Protein AF-A0A317HGI6-F1 (afdb_monomer)

Foldseek 3Di:
DVVVLVVCVVCQVVVVVVCPDDDDDADDPLQVVLLVVLPVLAQFFPLLSVCLVVQAGEEEQEAPDADWAWAQDPVHRYTYTPYSHSLRVQLRSQLSVCVVVCVVCLVLLLVLLVVLLVDDPPLQVQLVVVSVCQCCNDVVSVGRHVVVVSCSSNVRSVSRSSQSLALSNGDPSNVVSCVNTGDHDDPPDDRSVVVPPRD

Radius of gyration: 15.97 Å; Cα contacts (8 Å, |Δi|>4): 291; chains: 1; bounding box: 37×37×44 Å

pLDDT: mean 88.57, std 15.91, range [41.97, 98.69]

Sequence (199 aa):
MWQWIKDTWRQSRDLASKYATPPSGAATDEEQAFLEEVFATFPFAEEGKQWLQAHIHFKVQDLASANGGGYWDPSRDLVFLYTAQYEAAIHELAHAWWHPRRIGQEEAMMRATIRLSEESDPRYRRTQQLAYGYIHGIPEQNWPGMLIERNDWEMYAGLASGMMADLRLVPPYVRAFYDGLFTLLPDDAPSPAQQARHG

Nearest PDB structures (foldseek):
  2gza-assembly1_A-2  TM=1.880E-01  e=3.525E+00  Brucella suis 1330
  2z73-assembly1_A  TM=1.308E-01  e=8.209E+00  unclassified

Solvent-accessible surface area (backbone atoms only — not comparable to full-atom values): 10986 Å² total; per-residue (Å²): 114,73,69,54,60,54,49,47,60,55,42,47,66,59,41,69,68,66,54,81,69,68,89,79,78,80,59,50,74,68,46,48,49,52,52,50,47,50,54,70,62,31,45,52,20,70,62,29,50,54,49,48,70,74,62,45,45,54,46,56,74,32,77,91,42,49,87,37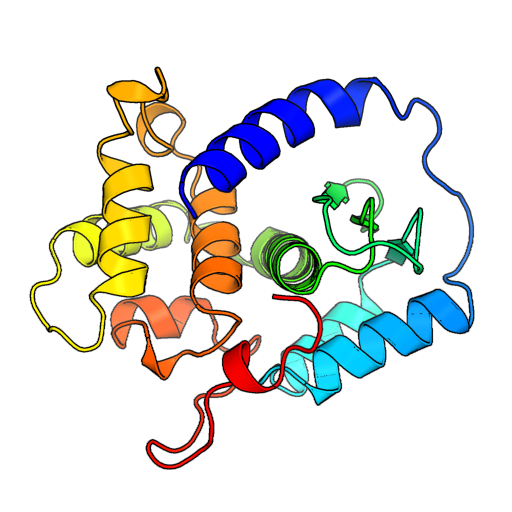,47,48,44,58,41,81,94,70,33,30,33,40,26,53,15,60,12,57,52,32,50,44,20,27,54,38,37,59,64,40,64,78,65,38,76,95,36,46,68,57,51,42,52,40,39,52,54,38,35,69,58,78,60,75,76,28,46,71,50,17,51,53,28,31,38,35,58,69,18,42,74,95,71,77,36,74,33,38,56,83,76,65,43,35,63,56,53,52,12,49,49,37,22,74,43,44,45,42,46,79,36,45,57,71,83,54,42,64,78,38,62,55,41,41,40,75,69,63,93,85,54,79,61,43,65,77,68,47,93,61,117

Secondary structure (DSSP, 8-state):
-HHHHHHHHHHHHHHTTT-SSPPPSSPPHHHHHHHHHHHHHS-B-HHHHHHHHHH-EEEEEETT--S--EEEETTTTEEEEEE--HHHHHHHHHHHHHHHH-TTTHHHHHHHHHHHHT---GGGHHHHHHHHHHHH-BGGGTB--STTTT-HHHHHHHHHHHTTT-GGGS-HHHHGGGTTTB----TTSPPHHHH-TT-

Structure (mmCIF, N/CA/C/O backbone):
data_AF-A0A317HGI6-F1
#
_entry.id   AF-A0A317HGI6-F1
#
loop_
_atom_site.group_PDB
_atom_site.id
_atom_site.type_symbol
_atom_site.label_atom_id
_atom_site.label_alt_id
_atom_site.label_comp_id
_atom_site.label_asym_id
_atom_site.label_entity_id
_atom_site.label_seq_id
_atom_site.pdbx_PDB_ins_code
_atom_site.Cartn_x
_atom_site.Cartn_y
_atom_site.Cartn_z
_atom_site.occupancy
_atom_site.B_iso_or_equiv
_atom_site.auth_seq_id
_atom_site.auth_comp_id
_atom_site.auth_asym_id
_atom_site.auth_atom_id
_atom_site.pdbx_PDB_model_num
ATOM 1 N N . MET A 1 1 ? -5.752 9.858 -10.748 1.00 44.91 1 MET A N 1
ATOM 2 C CA . MET A 1 1 ? -4.551 9.084 -10.367 1.00 44.91 1 MET A CA 1
ATOM 3 C C . MET A 1 1 ? -3.371 10.001 -10.060 1.00 44.91 1 MET A C 1
ATOM 5 O O . MET A 1 1 ? -2.991 10.089 -8.909 1.00 44.91 1 MET A O 1
ATOM 9 N N . TRP A 1 2 ? -2.841 10.760 -11.025 1.00 44.78 2 TRP A N 1
ATOM 10 C CA . TRP A 1 2 ? -1.590 11.507 -10.816 1.00 44.78 2 TRP A CA 1
ATOM 11 C C . TRP A 1 2 ? -1.663 12.740 -9.904 1.00 44.78 2 TRP A C 1
ATOM 13 O O . TRP A 1 2 ? -0.731 12.984 -9.151 1.00 44.78 2 TRP A O 1
ATOM 23 N N . GLN A 1 3 ? -2.770 13.489 -9.933 1.00 41.97 3 GLN A N 1
ATOM 24 C CA . GLN A 1 3 ? -2.957 14.669 -9.077 1.00 41.97 3 GLN A CA 1
ATOM 25 C C . GLN A 1 3 ? -2.969 14.302 -7.577 1.00 41.97 3 GLN A C 1
ATOM 27 O O . GLN A 1 3 ? -2.387 15.012 -6.766 1.00 41.97 3 GLN A O 1
ATOM 32 N N . TRP A 1 4 ? -3.542 13.140 -7.243 1.00 50.50 4 TRP A N 1
ATOM 33 C CA . TRP A 1 4 ? -3.622 12.613 -5.879 1.00 50.50 4 TRP A CA 1
ATOM 34 C C . TRP A 1 4 ? -2.241 12.279 -5.301 1.00 50.50 4 TRP A C 1
ATOM 36 O O . TRP A 1 4 ? -1.954 12.688 -4.192 1.00 50.50 4 TRP A O 1
ATOM 46 N N . ILE A 1 5 ? -1.333 11.663 -6.069 1.00 52.06 5 ILE A N 1
ATOM 47 C CA . ILE A 1 5 ? 0.033 11.329 -5.602 1.00 52.06 5 ILE A CA 1
ATOM 48 C C . ILE A 1 5 ? 0.792 12.580 -5.144 1.00 52.06 5 ILE A C 1
ATOM 50 O O . ILE A 1 5 ? 1.511 12.555 -4.148 1.00 52.06 5 ILE A O 1
ATOM 54 N N . LYS A 1 6 ? 0.611 13.697 -5.854 1.00 50.19 6 LYS A N 1
ATOM 55 C CA . LYS A 1 6 ? 1.204 14.983 -5.482 1.00 50.19 6 LYS A CA 1
ATOM 56 C C . LYS A 1 6 ? 0.519 15.610 -4.267 1.00 50.19 6 LYS A C 1
ATOM 58 O O . LYS A 1 6 ? 1.208 16.211 -3.439 1.00 50.19 6 LYS A O 1
ATOM 63 N N . ASP A 1 7 ? -0.803 15.492 -4.183 1.00 51.41 7 ASP A N 1
ATOM 64 C CA . ASP A 1 7 ? -1.582 16.019 -3.069 1.00 51.41 7 ASP A CA 1
ATOM 65 C C . ASP A 1 7 ? -1.273 15.242 -1.785 1.00 51.41 7 ASP A C 1
ATOM 67 O O . ASP A 1 7 ? -0.921 15.888 -0.808 1.00 51.41 7 ASP A O 1
ATOM 71 N N . THR A 1 8 ? -1.228 13.907 -1.811 1.00 52.34 8 THR A N 1
ATOM 72 C CA . THR A 1 8 ? -0.784 13.052 -0.699 1.00 52.34 8 THR A CA 1
ATOM 73 C C . THR A 1 8 ? 0.647 13.395 -0.285 1.00 52.34 8 THR A C 1
ATOM 75 O O . THR A 1 8 ? 0.878 13.747 0.862 1.00 52.34 8 THR A O 1
ATOM 78 N N . TRP A 1 9 ? 1.603 13.470 -1.219 1.00 51.09 9 TRP A N 1
AT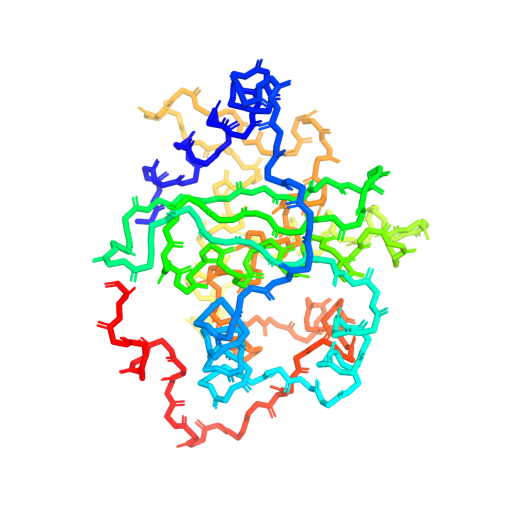OM 79 C CA . TRP A 1 9 ? 3.009 13.742 -0.883 1.00 51.09 9 TRP A CA 1
ATOM 80 C C . TRP A 1 9 ? 3.256 15.129 -0.252 1.00 51.09 9 TRP A C 1
ATOM 82 O O . TRP A 1 9 ? 4.051 15.266 0.682 1.00 51.09 9 TRP A O 1
ATOM 92 N N . ARG A 1 10 ? 2.582 16.188 -0.732 1.00 47.06 10 ARG A N 1
ATOM 93 C CA . ARG A 1 10 ? 2.669 17.528 -0.113 1.00 47.06 10 ARG A CA 1
ATOM 94 C C . ARG A 1 10 ? 1.857 17.625 1.177 1.00 47.06 10 ARG A C 1
ATOM 96 O O . ARG A 1 10 ? 2.293 18.299 2.108 1.00 47.06 10 ARG A O 1
ATOM 103 N N . GLN A 1 11 ? 0.702 16.968 1.242 1.00 49.53 11 GLN A N 1
ATOM 104 C CA . GLN A 1 11 ? -0.158 16.970 2.421 1.00 49.53 11 GLN A CA 1
ATOM 105 C C . GLN A 1 11 ? 0.480 16.203 3.580 1.00 49.53 11 GLN A C 1
ATOM 107 O O . GLN A 1 11 ? 0.508 16.747 4.676 1.00 49.53 11 GLN A O 1
ATOM 112 N N . SER A 1 12 ? 1.098 15.039 3.369 1.00 50.16 12 SER A N 1
ATOM 113 C CA . SER A 1 12 ? 1.708 14.253 4.453 1.00 50.16 12 SER A CA 1
ATOM 114 C C . SER A 1 12 ? 2.821 15.016 5.190 1.00 50.16 12 SER A C 1
ATOM 116 O O . SER A 1 12 ? 2.887 14.973 6.419 1.00 50.16 12 SER A O 1
ATOM 118 N N . ARG A 1 13 ? 3.653 15.803 4.481 1.00 46.88 13 ARG A N 1
ATOM 119 C CA . ARG A 1 13 ? 4.724 16.617 5.104 1.00 46.88 13 ARG A CA 1
ATOM 120 C C . ARG A 1 13 ? 4.218 17.880 5.808 1.00 46.88 13 ARG A C 1
ATOM 122 O O . ARG A 1 13 ? 4.676 18.166 6.912 1.00 46.88 13 ARG A O 1
ATOM 129 N N . ASP A 1 14 ? 3.289 18.626 5.209 1.00 44.47 14 ASP A N 1
ATOM 130 C CA . ASP A 1 14 ? 2.782 19.880 5.796 1.00 44.47 14 ASP A CA 1
ATOM 131 C C . ASP A 1 14 ? 1.675 19.652 6.846 1.00 44.47 14 ASP A C 1
ATOM 133 O O . ASP A 1 14 ? 1.468 20.492 7.727 1.00 44.47 14 ASP A O 1
ATOM 137 N N . LEU A 1 15 ? 0.951 18.529 6.791 1.00 49.94 15 LEU A N 1
ATOM 138 C CA . LEU A 1 15 ? -0.168 18.248 7.693 1.00 49.94 15 LEU A CA 1
ATOM 139 C C . LEU A 1 15 ? 0.247 17.510 8.966 1.00 49.94 15 LEU A C 1
ATOM 141 O O . LEU A 1 15 ? -0.309 17.830 10.016 1.00 49.94 15 LEU A O 1
ATOM 145 N N . ALA A 1 16 ? 1.277 16.657 8.943 1.00 50.41 16 ALA A N 1
ATOM 146 C CA . ALA A 1 16 ? 1.883 16.131 10.176 1.00 50.41 16 ALA A CA 1
ATOM 147 C C . ALA A 1 16 ? 2.323 17.267 11.129 1.00 50.41 16 ALA A C 1
ATOM 149 O O . ALA A 1 16 ? 2.291 17.126 12.348 1.00 50.41 16 ALA A O 1
ATOM 150 N N . SER A 1 17 ? 2.652 18.439 10.570 1.00 45.50 17 SER A N 1
ATOM 151 C CA . SER A 1 17 ? 2.933 19.675 11.308 1.00 45.50 17 SER A CA 1
ATOM 152 C C . SER A 1 17 ? 1.684 20.436 11.790 1.00 45.50 17 SER A C 1
ATOM 154 O O . SER A 1 17 ? 1.790 21.182 12.765 1.00 45.50 17 SER A O 1
ATOM 156 N N . LYS A 1 18 ? 0.530 20.328 11.115 1.00 43.31 18 LYS A N 1
ATOM 157 C CA . LYS A 1 18 ? -0.691 21.106 11.425 1.00 43.31 18 LYS A CA 1
ATOM 158 C C . LYS A 1 18 ? -1.611 20.432 12.435 1.00 43.31 18 LYS A C 1
ATOM 160 O O . LYS A 1 18 ? -2.279 21.135 13.193 1.00 43.31 18 LYS A O 1
ATOM 165 N N . TYR A 1 19 ? -1.634 19.105 12.494 1.00 52.31 19 TYR A N 1
ATOM 166 C CA . TYR A 1 19 ? -2.382 18.369 13.514 1.00 52.31 19 TYR A CA 1
ATOM 167 C C . TYR A 1 19 ? -1.548 18.273 14.797 1.00 52.31 19 TYR A C 1
ATOM 169 O O . TYR A 1 19 ? -1.085 17.213 15.203 1.00 52.31 19 TYR A O 1
ATOM 177 N N . ALA A 1 20 ? -1.356 19.429 15.444 1.00 45.56 20 ALA A N 1
ATOM 178 C CA . ALA A 1 20 ? -0.559 19.603 16.662 1.00 45.56 20 ALA A CA 1
ATOM 179 C C . ALA A 1 20 ? -1.090 18.810 17.875 1.00 45.56 20 ALA A C 1
ATOM 181 O O . ALA A 1 20 ? -0.445 18.745 18.921 1.00 45.56 20 ALA A O 1
ATOM 182 N N . THR A 1 21 ? -2.270 18.199 17.760 1.00 51.28 21 THR A N 1
ATOM 183 C CA . THR A 1 21 ? -2.789 17.246 18.739 1.00 51.28 21 THR A CA 1
ATOM 184 C C . THR A 1 21 ? -3.563 16.162 17.991 1.00 51.28 21 THR A C 1
ATOM 186 O O . THR A 1 21 ? -4.714 16.390 17.621 1.00 51.28 21 THR A O 1
ATOM 189 N N . PRO A 1 22 ? -2.943 15.008 17.698 1.00 54.66 22 PRO A N 1
ATOM 190 C CA . PRO A 1 22 ? -3.670 13.892 17.113 1.00 54.66 22 PRO A CA 1
ATOM 191 C C . PRO A 1 22 ? -4.732 13.384 18.100 1.00 54.66 22 PRO A C 1
ATOM 193 O O . PRO A 1 22 ? -4.572 13.568 19.315 1.00 54.66 22 PRO A O 1
ATOM 196 N N . PRO A 1 23 ? -5.810 12.752 17.606 1.00 63.09 23 PRO A N 1
ATOM 197 C CA . PRO A 1 23 ? -6.820 12.178 18.479 1.00 63.09 23 PRO A CA 1
ATOM 198 C C . PRO A 1 23 ? -6.173 11.158 19.416 1.00 63.09 23 PRO A C 1
ATOM 200 O O . PRO A 1 23 ? -5.466 10.252 18.979 1.00 63.09 23 PRO A O 1
ATOM 203 N N . SER A 1 24 ? -6.400 11.326 20.715 1.00 61.28 24 SER A N 1
ATOM 204 C CA . SER A 1 24 ? -6.031 10.348 21.731 1.00 61.28 24 SER A CA 1
ATOM 205 C C . SER A 1 24 ? -7.196 9.386 21.982 1.00 61.28 24 SER A C 1
ATOM 207 O O . SER A 1 24 ? -8.362 9.760 21.859 1.00 61.28 24 SER A O 1
ATOM 209 N N . GLY A 1 25 ? -6.879 8.143 22.356 1.00 71.94 25 GLY A N 1
ATOM 210 C CA . GLY A 1 25 ? -7.863 7.134 22.764 1.00 71.94 25 GLY A CA 1
ATOM 211 C C . GLY A 1 25 ? -8.056 5.989 21.767 1.00 71.94 25 GLY A C 1
ATOM 212 O O . GLY A 1 25 ? -7.604 6.050 20.626 1.00 71.94 25 GLY A O 1
ATOM 213 N N . ALA A 1 26 ? -8.724 4.930 22.230 1.00 82.25 26 ALA A N 1
ATOM 214 C CA . ALA A 1 26 ? -9.068 3.762 21.418 1.00 82.25 26 ALA A CA 1
ATOM 215 C C . ALA A 1 26 ? -9.978 4.143 20.238 1.00 82.25 26 ALA A C 1
ATOM 217 O O . ALA A 1 26 ? -10.683 5.154 20.311 1.00 82.25 26 ALA A O 1
ATOM 218 N N . ALA A 1 27 ? -9.952 3.351 19.161 1.00 87.00 27 ALA A N 1
ATOM 219 C CA . ALA A 1 27 ? -10.880 3.488 18.037 1.00 87.00 27 ALA A CA 1
ATOM 220 C C . ALA A 1 27 ? -12.340 3.468 18.530 1.00 87.00 27 ALA A C 1
ATOM 222 O O . ALA A 1 27 ? -12.662 2.757 19.484 1.00 87.00 27 ALA A O 1
ATOM 223 N N . THR A 1 28 ? -13.209 4.268 17.916 1.00 93.75 28 THR A N 1
ATOM 224 C CA . THR A 1 28 ? -14.659 4.148 18.111 1.00 93.75 28 THR A CA 1
ATOM 225 C C . THR A 1 28 ? -15.178 2.896 17.402 1.00 93.75 28 THR A C 1
ATOM 227 O O . THR A 1 28 ? -14.522 2.367 16.504 1.00 93.75 28 THR A O 1
ATOM 230 N N . ASP A 1 29 ? -16.383 2.447 17.758 1.00 96.12 29 ASP A N 1
ATOM 231 C CA . ASP A 1 29 ? -17.029 1.314 17.081 1.00 96.12 29 ASP A CA 1
ATOM 232 C C . ASP A 1 29 ? -17.199 1.566 15.570 1.00 96.12 29 ASP A C 1
ATOM 234 O O . ASP A 1 29 ? -17.071 0.646 14.768 1.00 96.12 29 ASP A O 1
ATOM 238 N N . GLU A 1 30 ? -17.436 2.818 15.164 1.00 95.69 30 GLU A N 1
ATOM 239 C CA . GLU A 1 30 ? -17.582 3.200 13.754 1.00 95.69 30 GLU A CA 1
ATOM 240 C C . GLU A 1 30 ? -16.237 3.186 13.005 1.00 95.69 30 GLU A C 1
ATOM 242 O O . GLU A 1 30 ? -16.163 2.707 11.873 1.00 95.69 30 GLU A O 1
ATOM 247 N N . GLU A 1 31 ? -15.156 3.659 13.638 1.00 95.81 31 GLU A N 1
ATOM 248 C CA . GLU A 1 31 ? -13.796 3.582 13.082 1.00 95.81 31 GLU A CA 1
ATOM 249 C C . GLU A 1 31 ? -13.351 2.122 12.917 1.00 95.81 31 GLU A C 1
ATOM 251 O O . GLU A 1 31 ? -12.770 1.754 11.894 1.00 95.81 31 GLU A O 1
ATOM 256 N N . GLN A 1 32 ? -13.663 1.283 13.908 1.00 96.44 32 GLN A N 1
ATOM 257 C CA . GLN A 1 32 ? -13.383 -0.148 13.875 1.00 96.44 32 GLN A CA 1
ATOM 258 C C . GLN A 1 32 ? -14.196 -0.855 12.782 1.00 96.44 32 GLN A C 1
ATOM 260 O O . GLN A 1 32 ? -13.635 -1.644 12.022 1.00 96.44 32 GLN A O 1
ATOM 265 N N . ALA A 1 33 ? -15.486 -0.534 12.648 1.00 96.81 33 ALA A N 1
ATOM 266 C CA . ALA A 1 33 ? -16.335 -1.082 11.594 1.00 96.81 33 ALA A CA 1
ATOM 267 C C . ALA A 1 33 ? -15.812 -0.729 10.193 1.00 96.81 33 ALA A C 1
ATOM 269 O O . ALA A 1 33 ? -15.811 -1.584 9.308 1.00 96.81 33 ALA A O 1
ATOM 270 N N . PHE A 1 34 ? -15.306 0.493 9.993 1.00 96.88 34 PHE A N 1
ATOM 271 C CA . PHE A 1 34 ? -14.684 0.877 8.725 1.00 96.88 34 PHE A CA 1
ATOM 272 C C . PHE A 1 34 ? -13.400 0.082 8.436 1.00 96.88 34 PHE A C 1
ATOM 274 O O . PHE A 1 34 ? -13.197 -0.376 7.311 1.00 96.88 34 PHE A O 1
ATOM 281 N N . LEU A 1 35 ? -12.540 -0.141 9.436 1.00 97.56 35 LEU A N 1
ATOM 282 C CA . LEU A 1 35 ? -11.347 -0.978 9.265 1.00 97.56 35 LEU A CA 1
ATOM 283 C C . LEU A 1 35 ? -11.714 -2.430 8.906 1.00 97.56 35 LEU A C 1
ATOM 285 O O . LEU A 1 35 ? -11.109 -3.033 8.017 1.00 97.56 35 LEU A O 1
ATOM 289 N N . GLU A 1 36 ? -12.727 -2.990 9.562 1.00 97.81 36 GLU A N 1
ATOM 290 C CA . GLU A 1 36 ? -13.244 -4.327 9.255 1.00 97.81 36 GLU A CA 1
ATOM 291 C C . GLU A 1 36 ? -13.832 -4.404 7.845 1.00 97.81 36 GLU A C 1
ATOM 293 O O . GLU A 1 36 ? -13.596 -5.379 7.129 1.00 97.81 36 GLU A O 1
ATOM 298 N N . GLU A 1 37 ? -14.529 -3.359 7.403 1.00 96.62 37 GLU A N 1
ATOM 299 C CA . GLU A 1 37 ? -15.019 -3.238 6.034 1.00 96.62 37 GLU A CA 1
ATOM 300 C C . GLU A 1 37 ? -13.868 -3.221 5.016 1.00 96.62 37 GLU A C 1
ATOM 302 O O . GLU A 1 37 ? -13.942 -3.927 4.004 1.00 96.62 37 GLU A O 1
ATOM 307 N N . VAL A 1 38 ? -12.776 -2.493 5.285 1.00 97.31 38 VAL A N 1
ATOM 308 C CA . VAL A 1 38 ? -11.557 -2.517 4.454 1.00 97.31 38 VAL A CA 1
ATOM 309 C C . VAL A 1 38 ? -11.006 -3.944 4.359 1.00 97.31 38 VAL A C 1
ATOM 311 O O . VAL A 1 38 ? -10.744 -4.438 3.261 1.00 97.31 38 VAL A O 1
ATOM 314 N N . PHE A 1 39 ? -10.886 -4.653 5.482 1.00 98.00 39 PHE A N 1
ATOM 315 C CA . PHE A 1 39 ? -10.397 -6.036 5.510 1.00 98.00 39 PHE A CA 1
ATOM 316 C C . PHE A 1 39 ? -11.336 -7.055 4.860 1.00 98.00 39 PHE A C 1
ATOM 318 O O . PHE A 1 39 ? -10.873 -8.114 4.422 1.00 98.00 39 PHE A O 1
ATOM 325 N N . ALA A 1 40 ? -12.637 -6.778 4.823 1.00 95.94 40 ALA A N 1
ATOM 326 C CA . ALA A 1 40 ? -13.625 -7.618 4.157 1.00 95.94 40 ALA A CA 1
ATOM 327 C C . ALA A 1 40 ? -13.673 -7.368 2.642 1.00 95.94 40 ALA A C 1
ATOM 329 O O . ALA A 1 40 ? -13.898 -8.301 1.874 1.00 95.94 40 ALA A O 1
ATOM 330 N N . THR A 1 41 ? -13.453 -6.123 2.216 1.00 96.19 41 THR A N 1
ATOM 331 C CA . THR A 1 41 ? -13.564 -5.698 0.812 1.00 96.19 41 THR A CA 1
ATOM 332 C C . THR A 1 41 ? -12.300 -6.003 0.013 1.00 96.19 41 THR A C 1
ATOM 334 O O . THR A 1 41 ? -12.370 -6.397 -1.152 1.00 96.19 41 THR A O 1
ATOM 337 N N . PHE A 1 42 ? -11.128 -5.828 0.624 1.00 97.81 42 PHE A N 1
ATOM 338 C CA . PHE A 1 42 ? -9.838 -5.993 -0.042 1.00 97.81 42 PHE A CA 1
ATOM 339 C C . PHE A 1 42 ? -9.153 -7.291 0.392 1.00 97.81 42 PHE A C 1
ATOM 341 O O . PHE A 1 42 ? -9.359 -7.752 1.517 1.00 97.81 42 PHE A O 1
ATOM 348 N N . PRO A 1 43 ? -8.315 -7.899 -0.470 1.00 97.69 43 PRO A N 1
ATOM 349 C CA . PRO A 1 43 ? -7.728 -9.213 -0.224 1.00 97.69 43 PRO A CA 1
ATOM 350 C C . PRO A 1 43 ? -6.566 -9.162 0.780 1.00 97.69 43 PRO A C 1
ATOM 352 O O . PRO A 1 43 ? -5.480 -9.659 0.502 1.00 97.69 43 PRO A O 1
ATOM 355 N N . PHE A 1 44 ? -6.768 -8.578 1.960 1.00 98.56 44 PHE A N 1
ATOM 356 C CA . PHE A 1 44 ? -5.821 -8.701 3.064 1.00 98.56 44 PHE A CA 1
ATOM 357 C C . PHE A 1 44 ? -5.707 -10.169 3.481 1.00 98.56 44 PHE A C 1
ATOM 359 O O . PHE A 1 44 ? -6.712 -10.861 3.662 1.00 98.56 44 PHE A O 1
ATOM 366 N N . ALA A 1 45 ? -4.476 -10.648 3.617 1.00 98.62 45 ALA A N 1
ATOM 367 C CA . ALA A 1 45 ? -4.201 -11.954 4.191 1.00 98.62 45 ALA A CA 1
ATOM 368 C C . ALA A 1 45 ? -4.489 -11.940 5.697 1.00 98.62 45 ALA A C 1
ATOM 370 O O . ALA A 1 45 ? -4.377 -10.910 6.361 1.00 98.62 45 ALA A O 1
ATOM 371 N N . GLU A 1 46 ? -4.869 -13.099 6.231 1.00 98.44 46 GLU A N 1
ATOM 372 C CA . GLU A 1 46 ? -5.253 -13.239 7.638 1.00 98.44 46 GLU A CA 1
ATOM 373 C C . GLU A 1 46 ? -4.117 -12.840 8.594 1.00 98.44 46 GLU A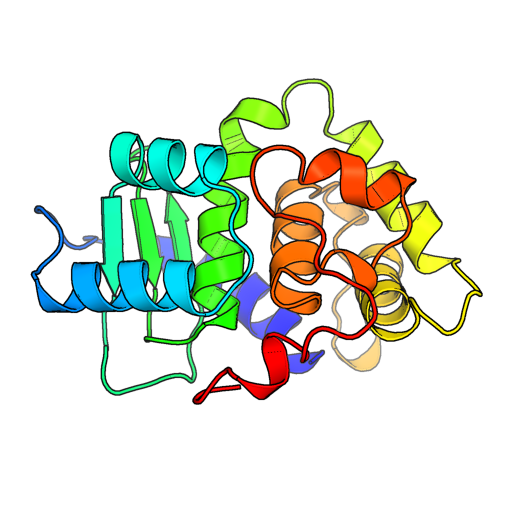 C 1
ATOM 375 O O . GLU A 1 46 ? -4.356 -12.151 9.581 1.00 98.44 46 GLU A O 1
ATOM 380 N N . GLU A 1 47 ? -2.871 -13.183 8.254 1.00 98.44 47 GLU A N 1
ATOM 381 C CA . GLU A 1 47 ? -1.681 -12.748 8.998 1.00 98.44 47 GLU A CA 1
ATOM 382 C C . GLU A 1 47 ? -1.585 -11.216 9.072 1.00 98.44 47 GLU A C 1
ATOM 384 O O . GLU A 1 47 ? -1.411 -10.651 10.154 1.00 98.44 47 GLU A O 1
ATOM 389 N N . GLY A 1 48 ? -1.746 -10.538 7.933 1.00 98.56 48 GLY A N 1
ATOM 390 C CA . GLY A 1 48 ? -1.749 -9.084 7.833 1.00 98.56 48 GLY A CA 1
ATOM 391 C C . GLY A 1 48 ? -2.832 -8.444 8.693 1.00 98.56 48 GLY A C 1
ATOM 392 O O . GLY A 1 48 ? -2.538 -7.521 9.451 1.00 98.56 48 GLY A O 1
ATOM 393 N N . LYS A 1 49 ? -4.064 -8.968 8.634 1.00 98.56 49 LYS A N 1
ATOM 394 C CA . LYS A 1 49 ? -5.194 -8.490 9.451 1.00 98.56 49 LYS A CA 1
ATOM 395 C C . LYS A 1 49 ? -4.879 -8.584 10.938 1.00 98.56 49 LYS A C 1
ATOM 397 O O . LYS A 1 49 ? -4.950 -7.579 11.641 1.00 98.56 49 LYS A O 1
ATOM 402 N N . GLN A 1 50 ? -4.472 -9.768 11.393 1.00 98.50 50 GLN A N 1
ATOM 403 C CA . GLN A 1 50 ? -4.172 -10.027 12.800 1.00 98.50 50 GLN A CA 1
ATOM 404 C C . GLN A 1 50 ? -3.032 -9.147 13.305 1.00 98.50 50 GLN A C 1
ATOM 406 O O . GLN A 1 50 ? -3.121 -8.573 14.390 1.00 98.50 50 GLN A O 1
ATOM 411 N N . TRP A 1 51 ? -1.966 -9.008 12.513 1.00 98.50 51 TRP A N 1
ATOM 412 C CA . TRP A 1 51 ? -0.846 -8.158 12.886 1.00 98.50 51 TRP A CA 1
ATOM 413 C C . TRP A 1 51 ? -1.271 -6.694 12.983 1.00 98.50 51 TRP A C 1
ATOM 415 O O . TRP A 1 51 ? -0.998 -6.068 14.003 1.00 98.50 51 TRP A O 1
ATOM 425 N N . LEU A 1 52 ? -1.971 -6.162 11.974 1.00 98.44 52 LEU A N 1
ATOM 426 C CA . LEU A 1 52 ? -2.420 -4.768 11.962 1.00 98.44 52 LEU A CA 1
ATOM 427 C C . LEU A 1 52 ? -3.336 -4.485 13.157 1.00 98.44 52 LEU A C 1
ATOM 429 O O . LEU A 1 52 ? -3.060 -3.566 13.916 1.00 98.44 52 LEU A O 1
ATOM 433 N N . GLN A 1 53 ? -4.343 -5.325 13.403 1.00 97.06 53 GLN A N 1
ATOM 434 C CA . GLN A 1 53 ? -5.252 -5.175 14.548 1.00 97.06 53 GLN A CA 1
ATOM 435 C C . GLN A 1 53 ? -4.536 -5.219 15.904 1.00 97.06 53 GLN A C 1
ATOM 437 O O . GLN A 1 53 ? -4.973 -4.568 16.849 1.00 97.06 53 GLN A O 1
ATOM 442 N N . ALA A 1 54 ? 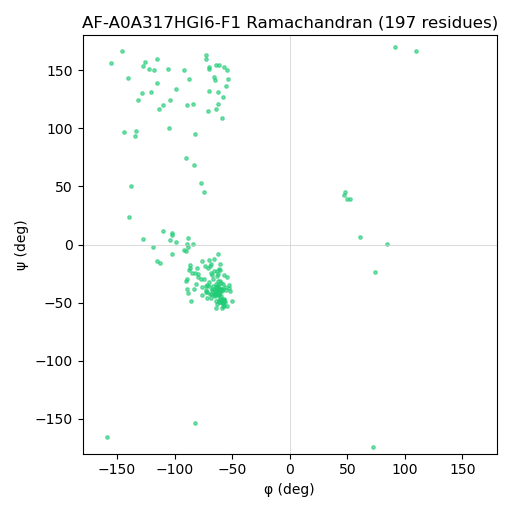-3.453 -5.991 16.016 1.00 96.81 54 ALA A N 1
ATOM 443 C CA . ALA A 1 54 ? -2.706 -6.128 17.261 1.00 96.81 54 ALA A CA 1
ATOM 444 C C . ALA A 1 54 ? -1.662 -5.023 17.489 1.00 96.81 54 ALA A C 1
ATOM 446 O O . ALA A 1 54 ? -1.282 -4.795 18.636 1.00 96.81 54 ALA A O 1
ATOM 447 N N . HIS A 1 55 ? -1.170 -4.377 16.427 1.00 96.12 55 HIS A N 1
ATOM 448 C CA . HIS A 1 55 ? -0.003 -3.491 16.508 1.00 96.12 55 HIS A CA 1
ATOM 449 C C . HIS A 1 55 ? -0.300 -2.031 16.203 1.00 96.12 55 HIS A C 1
ATOM 451 O O . HIS A 1 55 ? 0.561 -1.215 16.497 1.00 96.12 55 HIS A O 1
ATOM 457 N N . ILE A 1 56 ? -1.458 -1.686 15.631 1.00 96.25 56 ILE A N 1
ATOM 458 C CA . ILE A 1 56 ? -1.761 -0.296 15.275 1.00 96.25 56 ILE A CA 1
ATOM 459 C C . ILE A 1 56 ? -2.971 0.243 16.035 1.00 96.25 56 ILE A C 1
ATOM 461 O O . ILE A 1 56 ? -3.940 -0.457 16.325 1.00 96.25 56 ILE A O 1
ATOM 465 N N . HIS A 1 57 ? -2.952 1.546 16.264 1.00 95.81 57 HIS A N 1
ATOM 466 C CA . HIS A 1 57 ? -4.135 2.359 16.466 1.00 95.81 57 HIS A CA 1
ATOM 467 C C . HIS A 1 57 ? -4.652 2.846 15.112 1.00 95.81 57 HIS A C 1
ATOM 469 O O . HIS A 1 57 ? -3.872 3.185 14.224 1.00 95.81 57 HIS A O 1
ATOM 475 N N . PHE A 1 58 ? -5.972 2.902 14.961 1.00 96.19 58 PHE A N 1
ATOM 476 C CA . PHE A 1 58 ? -6.620 3.324 13.725 1.00 96.19 58 PHE A CA 1
ATOM 477 C C . PHE A 1 58 ? -7.649 4.412 14.021 1.00 96.19 58 PHE A C 1
ATOM 479 O O . PHE A 1 58 ? -8.449 4.274 14.950 1.00 96.19 58 PHE A O 1
ATOM 486 N N . LYS A 1 59 ? -7.597 5.509 13.263 1.00 96.88 59 LYS A N 1
ATOM 487 C CA . LYS A 1 59 ? -8.449 6.687 13.450 1.00 96.88 59 LYS A CA 1
ATOM 488 C C . LYS A 1 59 ? -8.903 7.273 12.124 1.00 96.88 59 LYS A C 1
ATOM 490 O O . LYS A 1 59 ? -8.119 7.335 11.178 1.00 96.88 59 LYS A O 1
ATOM 495 N N . VAL A 1 60 ? -10.140 7.763 12.083 1.00 94.69 60 VAL A N 1
ATOM 496 C CA . VAL A 1 60 ? -10.708 8.446 10.912 1.00 94.69 60 VAL A CA 1
ATOM 497 C C . VAL A 1 60 ? -11.375 9.742 11.356 1.00 94.69 60 VAL A C 1
ATOM 499 O O . VAL A 1 60 ? -12.250 9.736 12.214 1.00 94.69 60 VAL A O 1
ATOM 502 N N . GLN A 1 61 ? -10.971 10.869 10.771 1.00 92.50 61 GLN A N 1
ATOM 503 C CA . GLN A 1 61 ? -11.507 12.177 11.151 1.00 92.50 61 GLN A CA 1
ATOM 504 C C . GLN A 1 61 ? -12.956 12.379 10.690 1.00 92.50 61 GLN A C 1
ATOM 506 O O . GLN A 1 61 ? -13.774 12.884 11.456 1.00 92.50 61 GLN A O 1
ATOM 511 N N . ASP A 1 62 ? -13.256 12.038 9.436 1.00 92.62 62 ASP A N 1
ATOM 512 C CA . ASP A 1 62 ? -14.579 12.206 8.834 1.00 92.62 62 ASP A CA 1
ATOM 513 C C . ASP A 1 62 ? -15.008 10.934 8.091 1.00 92.62 62 ASP A C 1
ATOM 515 O O . ASP A 1 62 ? -14.641 10.700 6.938 1.00 92.62 62 ASP A O 1
ATOM 519 N N . LEU A 1 63 ? -15.816 10.112 8.761 1.00 94.25 63 LEU A N 1
ATOM 520 C CA . LEU A 1 63 ? -16.363 8.875 8.201 1.00 94.25 63 LEU A CA 1
ATOM 521 C C . LEU A 1 63 ? -17.419 9.107 7.105 1.00 94.25 63 LEU A C 1
ATOM 523 O O . LEU A 1 63 ? -17.762 8.172 6.387 1.00 94.25 63 LEU A O 1
ATOM 527 N N . ALA A 1 64 ? -17.944 10.327 6.953 1.00 92.44 64 ALA A N 1
ATOM 528 C CA . ALA A 1 64 ? -18.971 10.643 5.957 1.00 92.44 64 ALA A CA 1
ATOM 529 C C . ALA A 1 64 ? -18.390 11.104 4.607 1.00 92.44 64 ALA A C 1
ATOM 531 O O . ALA A 1 64 ? -19.136 11.306 3.645 1.00 92.44 64 ALA A O 1
ATOM 532 N N . SER A 1 65 ? -17.071 11.279 4.524 1.00 90.19 65 SER A N 1
ATOM 533 C CA . SER A 1 65 ? -16.350 11.703 3.324 1.00 90.19 65 SER A CA 1
ATOM 534 C C . SER A 1 65 ? -15.413 10.600 2.829 1.00 90.19 65 SER A C 1
ATOM 536 O O . SER A 1 65 ? -15.028 9.716 3.587 1.00 90.19 65 SER A O 1
ATOM 538 N N . ALA A 1 66 ? -15.013 10.670 1.557 1.00 88.12 66 ALA A N 1
ATOM 539 C CA . ALA A 1 66 ? -14.076 9.727 0.935 1.00 88.12 66 ALA A CA 1
ATOM 540 C C . ALA A 1 66 ? -13.059 10.409 -0.004 1.00 88.12 66 ALA A C 1
ATOM 542 O O . ALA A 1 66 ? -12.546 9.790 -0.931 1.00 88.12 66 ALA A O 1
ATOM 543 N N . ASN A 1 67 ? -12.788 11.702 0.201 1.00 81.38 67 ASN A N 1
ATOM 544 C CA . ASN A 1 67 ? -11.971 12.520 -0.710 1.00 81.38 67 ASN A CA 1
ATOM 545 C C . ASN A 1 67 ? -10.598 12.926 -0.138 1.00 81.38 67 ASN A C 1
ATOM 547 O O . ASN A 1 67 ? -9.960 13.829 -0.681 1.00 81.38 67 ASN A O 1
ATOM 551 N N . GLY A 1 68 ? -10.163 12.345 0.979 1.00 82.06 68 GLY A N 1
ATOM 552 C CA . GLY A 1 68 ? -8.950 12.750 1.695 1.00 82.06 68 GLY A CA 1
ATOM 553 C C . GLY A 1 68 ? -7.971 11.606 1.942 1.00 82.06 68 GLY A C 1
ATOM 554 O O . GLY A 1 68 ? -8.364 10.448 1.998 1.00 82.06 68 GLY A O 1
ATOM 555 N N . GLY A 1 69 ? -6.698 11.958 2.134 1.00 87.81 69 GLY A N 1
ATOM 556 C CA . GLY A 1 69 ? -5.619 11.016 2.442 1.00 87.81 69 GLY A CA 1
ATOM 557 C C . GLY A 1 69 ? -5.524 10.630 3.921 1.00 87.81 69 GLY A C 1
ATOM 558 O O . GLY A 1 69 ? -6.497 10.703 4.677 1.00 87.81 69 GLY A O 1
ATOM 559 N N . GLY A 1 70 ? -4.319 10.265 4.342 1.00 91.62 70 GLY A N 1
ATOM 560 C CA . GLY A 1 70 ? -4.000 9.924 5.718 1.00 91.62 70 GLY A CA 1
ATOM 561 C C . GLY A 1 70 ? -2.509 10.049 5.997 1.00 91.62 70 GLY A C 1
ATOM 562 O O . GLY A 1 70 ? -1.780 10.697 5.245 1.00 91.62 70 GLY A O 1
ATOM 563 N N . TYR A 1 71 ? -2.091 9.479 7.119 1.00 92.75 71 TYR A N 1
ATOM 564 C CA . TYR A 1 71 ? -0.693 9.247 7.441 1.00 92.75 71 TYR A CA 1
ATOM 565 C C . TYR A 1 71 ? -0.548 8.080 8.425 1.00 92.75 71 TYR A C 1
ATOM 567 O O . TYR A 1 71 ? -1.437 7.797 9.236 1.00 92.75 71 TYR A O 1
ATOM 575 N N . TRP A 1 72 ? 0.628 7.466 8.411 1.00 94.31 72 TRP A N 1
ATOM 576 C CA . TRP A 1 72 ? 1.114 6.561 9.442 1.00 94.31 72 TRP A CA 1
ATOM 577 C C . TRP A 1 72 ? 2.166 7.256 10.327 1.00 94.31 72 TRP A C 1
ATOM 579 O O . TRP A 1 72 ? 3.178 7.760 9.837 1.00 94.31 72 TRP A O 1
ATOM 589 N N . ASP A 1 73 ? 1.936 7.283 11.644 1.00 92.88 73 ASP A N 1
ATOM 590 C CA . ASP A 1 73 ? 2.873 7.780 12.661 1.00 92.88 73 ASP A CA 1
ATOM 591 C C . ASP A 1 73 ? 3.509 6.596 13.418 1.00 92.88 73 ASP A C 1
ATOM 593 O O . ASP A 1 73 ? 2.900 6.069 14.357 1.00 92.88 73 ASP A O 1
ATOM 597 N N . PRO A 1 74 ? 4.749 6.196 13.071 1.00 91.69 74 PRO A N 1
ATOM 598 C CA . PRO A 1 74 ? 5.419 5.062 13.704 1.00 91.69 74 PRO A CA 1
ATOM 599 C C . PRO A 1 74 ? 5.794 5.308 15.167 1.00 91.69 74 PRO A C 1
ATOM 601 O O . PRO A 1 74 ? 6.082 4.363 15.888 1.00 91.69 74 PRO A O 1
ATOM 604 N N . SER A 1 75 ? 5.820 6.560 15.638 1.00 90.50 75 SER A N 1
ATOM 605 C CA . SER A 1 75 ? 6.151 6.852 17.040 1.00 90.50 75 SER A CA 1
ATOM 606 C C . SER A 1 75 ? 5.000 6.553 18.004 1.00 90.50 75 SER A C 1
ATOM 608 O O . SER A 1 75 ? 5.201 6.517 19.218 1.00 90.50 75 SER A O 1
ATOM 610 N N . ARG A 1 76 ? 3.793 6.367 17.463 1.00 90.62 76 ARG A N 1
ATOM 611 C CA . ARG A 1 76 ? 2.550 6.125 18.207 1.00 90.62 76 ARG A CA 1
ATOM 612 C C . ARG A 1 76 ? 1.809 4.890 17.726 1.00 90.62 76 ARG A C 1
ATOM 614 O O . ARG A 1 76 ? 0.671 4.692 18.135 1.00 90.62 76 ARG A O 1
ATOM 621 N N . ASP A 1 77 ? 2.404 4.161 16.796 1.00 95.81 77 ASP A N 1
ATOM 622 C CA . ASP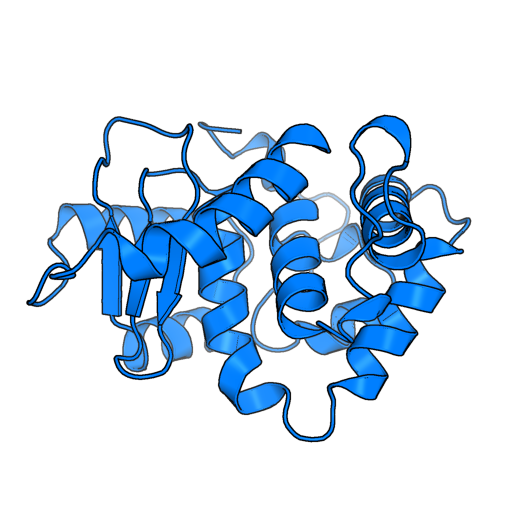 A 1 77 ? 1.755 3.099 16.052 1.00 95.81 77 ASP A CA 1
ATOM 623 C C . ASP A 1 77 ? 0.372 3.500 15.496 1.00 95.81 77 ASP A C 1
ATOM 625 O O . ASP A 1 77 ? -0.586 2.741 15.584 1.00 95.81 77 ASP A O 1
ATOM 629 N N . LEU A 1 78 ? 0.225 4.714 14.949 1.00 95.62 78 LEU A N 1
ATOM 630 C CA . LEU A 1 78 ? -1.077 5.269 14.557 1.00 95.62 78 LEU A CA 1
ATOM 631 C C . LEU A 1 78 ? -1.234 5.375 13.040 1.00 95.62 78 LEU A C 1
ATOM 633 O O . LEU A 1 78 ? -0.536 6.155 12.398 1.00 95.62 78 LEU A O 1
ATOM 637 N N . VAL A 1 79 ? -2.236 4.691 12.490 1.00 96.56 79 VAL A N 1
ATOM 638 C CA . VAL A 1 79 ? -2.820 5.010 11.183 1.00 96.56 79 VAL A CA 1
ATOM 639 C C . VAL A 1 79 ? -3.950 6.015 11.382 1.00 96.56 79 VAL A C 1
ATOM 641 O O . VAL A 1 79 ? -4.937 5.736 12.066 1.00 96.56 79 VAL A O 1
ATOM 644 N N . PHE A 1 80 ? -3.819 7.184 10.766 1.00 95.19 80 PHE A N 1
ATOM 645 C CA . PHE A 1 80 ? -4.832 8.230 10.787 1.00 95.19 80 PHE A CA 1
ATOM 646 C C . PHE A 1 80 ? -5.289 8.557 9.371 1.00 95.19 80 PHE A C 1
ATOM 648 O O . PHE A 1 80 ? -4.469 8.833 8.500 1.00 95.19 80 PHE A O 1
ATOM 655 N N . LEU A 1 81 ? -6.598 8.602 9.153 1.00 94.62 81 LEU A N 1
ATOM 656 C CA . LEU A 1 81 ? -7.199 9.001 7.887 1.00 94.62 81 LEU A CA 1
ATOM 657 C C . LEU A 1 81 ? -8.003 10.289 8.062 1.00 94.62 81 LEU A C 1
ATOM 659 O O . LEU A 1 81 ? -8.758 10.445 9.022 1.00 94.62 81 LEU A O 1
ATOM 663 N N . TYR A 1 82 ? -7.904 11.203 7.100 1.00 91.38 82 TYR A N 1
ATOM 664 C CA . TYR A 1 82 ? -8.768 12.384 7.065 1.00 91.38 82 TYR A CA 1
ATOM 665 C C . TYR A 1 82 ? -10.211 12.014 6.733 1.00 91.38 82 TYR A C 1
ATOM 667 O O . TYR A 1 82 ? -11.137 12.676 7.190 1.00 91.38 82 TYR A O 1
ATOM 675 N N . THR A 1 83 ? -10.402 10.971 5.926 1.00 92.94 83 THR A N 1
ATOM 676 C CA . THR A 1 83 ? -11.719 10.539 5.454 1.00 92.94 83 THR A CA 1
ATOM 677 C C . THR A 1 83 ? -11.784 9.019 5.318 1.00 92.94 83 THR A C 1
ATOM 679 O O . THR A 1 83 ? -10.741 8.365 5.294 1.00 92.94 83 THR A O 1
ATOM 682 N N . ALA A 1 84 ? -12.979 8.451 5.159 1.00 94.88 84 ALA A N 1
ATOM 683 C CA . ALA A 1 84 ? -13.202 7.028 4.889 1.00 94.88 84 ALA A CA 1
ATOM 684 C C . ALA A 1 84 ? -12.865 6.620 3.432 1.00 94.88 84 ALA A C 1
ATOM 686 O O . ALA A 1 84 ? -13.614 5.900 2.773 1.00 94.88 84 ALA A O 1
ATOM 687 N N . GLN A 1 85 ? -11.728 7.079 2.898 1.00 94.38 85 GLN A N 1
ATOM 688 C CA . GLN A 1 85 ? -11.256 6.703 1.563 1.00 94.38 85 GLN A CA 1
ATOM 689 C C . GLN A 1 85 ? -10.490 5.373 1.623 1.00 94.38 85 GLN A C 1
ATOM 691 O O . GLN A 1 85 ? -9.451 5.275 2.278 1.00 94.38 85 GLN A O 1
ATOM 696 N N . TYR A 1 86 ? -10.943 4.353 0.887 1.00 95.75 86 TYR A N 1
ATOM 697 C CA . TYR A 1 86 ? -10.278 3.043 0.889 1.00 95.75 86 TYR A CA 1
ATOM 698 C C . TYR A 1 86 ? -8.843 3.078 0.350 1.00 95.75 86 TYR A C 1
ATOM 700 O O . TYR A 1 86 ? -7.983 2.381 0.879 1.00 95.75 86 TYR A O 1
ATOM 708 N N . GLU A 1 87 ? -8.568 3.876 -0.689 1.00 94.88 87 GLU A N 1
ATOM 709 C CA . GLU A 1 87 ? -7.213 3.995 -1.248 1.00 94.88 87 GLU A CA 1
ATOM 710 C C . GLU A 1 87 ? -6.224 4.499 -0.185 1.00 94.88 87 GLU A C 1
ATOM 712 O O . GLU A 1 87 ? -5.160 3.906 -0.014 1.00 94.88 87 GLU A O 1
ATOM 717 N N . ALA A 1 88 ? -6.615 5.520 0.589 1.00 95.00 88 ALA A N 1
ATOM 718 C CA . ALA A 1 88 ? -5.829 6.032 1.708 1.00 95.00 88 ALA A CA 1
ATOM 719 C C . ALA A 1 88 ? -5.683 4.989 2.825 1.00 95.00 88 ALA A C 1
ATOM 721 O O . ALA A 1 88 ? -4.580 4.762 3.308 1.00 95.00 88 ALA A O 1
ATOM 722 N N . ALA A 1 89 ? -6.762 4.286 3.188 1.00 97.25 89 ALA A N 1
ATOM 723 C CA . ALA A 1 89 ? -6.694 3.220 4.186 1.00 97.25 89 ALA A CA 1
ATOM 724 C C . ALA A 1 89 ? -5.675 2.134 3.801 1.00 97.25 89 ALA A C 1
ATOM 726 O O . ALA A 1 89 ? -4.815 1.782 4.604 1.00 97.25 89 ALA A O 1
ATOM 727 N N . ILE A 1 90 ? -5.719 1.638 2.560 1.00 98.06 90 ILE A N 1
ATOM 728 C CA . ILE A 1 90 ? -4.766 0.635 2.060 1.00 98.06 90 ILE A CA 1
ATOM 729 C C . ILE A 1 90 ? -3.336 1.183 2.094 1.00 98.06 90 ILE A C 1
ATOM 731 O O . ILE A 1 90 ? -2.421 0.461 2.488 1.00 98.06 90 ILE A O 1
ATOM 735 N N . HIS A 1 91 ? -3.149 2.442 1.696 1.00 97.88 91 HIS A N 1
ATOM 736 C CA . HIS A 1 91 ? -1.852 3.112 1.693 1.00 97.88 91 HIS A CA 1
ATOM 737 C C . HIS A 1 91 ? -1.233 3.158 3.096 1.00 97.88 91 HIS A C 1
ATOM 739 O O . HIS A 1 91 ? -0.135 2.644 3.316 1.00 97.88 91 HIS A O 1
ATOM 745 N N . GLU A 1 92 ? -1.961 3.693 4.075 1.00 98.19 92 GLU A N 1
ATOM 746 C CA . GLU A 1 92 ? -1.427 3.873 5.427 1.00 98.19 92 GLU A CA 1
ATOM 747 C C . GLU A 1 92 ? -1.266 2.546 6.182 1.00 98.19 92 GLU A C 1
ATOM 749 O O . GLU A 1 92 ? -0.286 2.349 6.903 1.00 98.19 92 GLU A O 1
ATOM 754 N N . LEU A 1 93 ? -2.167 1.580 5.970 1.00 98.69 93 LEU A N 1
ATOM 755 C CA . LEU A 1 93 ? -2.002 0.225 6.511 1.00 98.69 93 LEU A CA 1
ATOM 756 C C . LEU A 1 93 ? -0.764 -0.466 5.916 1.00 98.69 93 LEU A C 1
ATOM 758 O O . LEU A 1 93 ? -0.045 -1.174 6.625 1.00 98.69 93 LEU A O 1
ATOM 762 N N . ALA A 1 94 ? -0.471 -0.236 4.632 1.00 98.69 94 ALA A N 1
ATOM 763 C CA . ALA A 1 94 ? 0.740 -0.739 3.995 1.00 98.69 94 ALA A CA 1
ATOM 764 C C . ALA A 1 94 ? 2.005 -0.072 4.559 1.00 98.69 94 ALA A C 1
ATOM 766 O O . ALA A 1 94 ? 3.001 -0.767 4.776 1.00 98.69 94 ALA A O 1
ATOM 767 N N . HI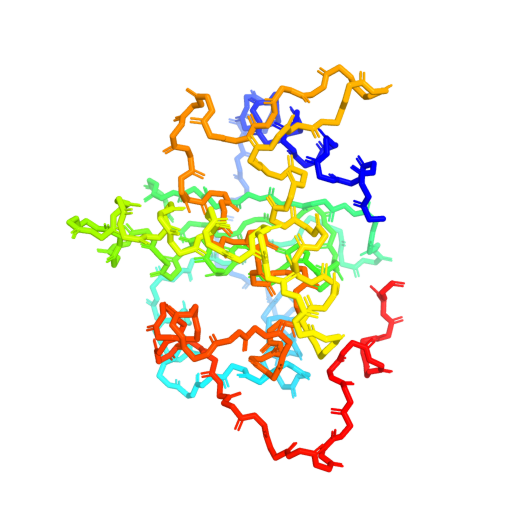S A 1 95 ? 1.973 1.230 4.869 1.00 98.31 95 HIS A N 1
ATOM 768 C CA . HIS A 1 95 ? 3.066 1.890 5.591 1.00 98.31 95 HIS A CA 1
ATOM 769 C C . HIS A 1 95 ? 3.339 1.230 6.939 1.00 98.31 95 HIS A C 1
ATOM 771 O O . HIS A 1 95 ? 4.501 0.923 7.227 1.00 98.31 95 HIS A O 1
ATOM 777 N N . ALA A 1 96 ? 2.292 0.986 7.732 1.00 98.38 96 ALA A N 1
ATOM 778 C CA . ALA A 1 96 ? 2.406 0.353 9.041 1.00 98.38 96 ALA A CA 1
ATOM 779 C C . ALA A 1 96 ? 3.007 -1.058 8.943 1.00 98.38 96 ALA A C 1
ATOM 781 O O . ALA A 1 96 ? 3.956 -1.385 9.656 1.00 98.38 96 ALA A O 1
ATOM 782 N N . TRP A 1 97 ? 2.522 -1.876 8.004 1.00 98.62 97 TRP A N 1
ATOM 783 C CA . TRP A 1 97 ? 3.048 -3.224 7.771 1.00 98.62 97 TRP A CA 1
ATOM 784 C C . TRP A 1 97 ? 4.515 -3.228 7.323 1.00 98.62 97 TRP A C 1
ATOM 786 O O . TRP A 1 97 ? 5.316 -4.047 7.796 1.00 98.62 97 TRP A O 1
ATOM 796 N N . TRP A 1 98 ? 4.871 -2.324 6.404 1.00 98.19 98 TRP A N 1
ATOM 797 C CA . TRP A 1 98 ? 6.211 -2.247 5.826 1.00 98.19 98 TRP A CA 1
ATOM 798 C C . TRP A 1 98 ? 7.240 -1.665 6.789 1.00 98.19 98 TRP A C 1
ATOM 800 O O . TRP A 1 98 ? 8.407 -2.049 6.734 1.00 98.19 98 TRP A O 1
ATOM 810 N N . HIS A 1 99 ? 6.826 -0.777 7.695 1.00 96.94 99 HIS A N 1
ATOM 811 C CA . HIS A 1 99 ? 7.720 -0.045 8.589 1.00 96.94 99 HIS A CA 1
ATOM 812 C C . HIS A 1 99 ? 8.740 -0.927 9.341 1.00 96.94 99 HIS A C 1
ATOM 814 O O . HIS A 1 99 ? 9.926 -0.609 9.282 1.00 96.94 99 HIS A O 1
ATOM 820 N N . PRO A 1 100 ? 8.363 -2.049 9.984 1.00 96.75 100 PRO A N 1
ATOM 821 C CA . PRO A 1 100 ? 9.344 -2.948 10.598 1.00 96.75 100 PRO A CA 1
ATOM 822 C C . PRO A 1 100 ? 10.035 -3.896 9.600 1.00 96.75 100 PRO A C 1
ATOM 824 O O . PRO A 1 100 ? 11.144 -4.358 9.860 1.00 96.75 100 PRO A O 1
ATOM 827 N N . ARG A 1 101 ? 9.403 -4.212 8.462 1.00 97.69 101 ARG A N 1
ATOM 828 C CA . ARG A 1 101 ? 9.866 -5.232 7.493 1.00 97.69 101 ARG A CA 1
ATOM 829 C C . ARG A 1 101 ? 10.855 -4.703 6.459 1.00 97.69 101 ARG A C 1
ATOM 831 O O . ARG A 1 101 ? 11.568 -5.481 5.831 1.00 97.69 101 ARG A O 1
ATOM 838 N N . ARG A 1 102 ? 10.908 -3.385 6.296 1.00 96.00 102 ARG A N 1
ATOM 839 C CA . ARG A 1 102 ? 11.761 -2.701 5.323 1.00 96.00 102 ARG A CA 1
ATOM 840 C C . ARG A 1 102 ? 13.253 -2.775 5.611 1.00 96.00 102 ARG A C 1
ATOM 842 O O . ARG A 1 102 ? 14.031 -2.603 4.682 1.00 96.00 102 ARG A O 1
ATOM 849 N N . ILE A 1 103 ? 13.654 -2.980 6.868 1.00 95.56 103 ILE A N 1
ATOM 850 C CA . ILE A 1 103 ? 15.058 -2.870 7.279 1.00 95.56 103 ILE A CA 1
ATOM 851 C C . ILE A 1 103 ? 15.894 -3.942 6.571 1.00 95.56 103 ILE A C 1
ATOM 853 O O . ILE A 1 103 ? 15.688 -5.139 6.769 1.00 95.56 103 ILE A O 1
ATOM 857 N N . GLY A 1 104 ? 16.842 -3.506 5.741 1.00 96.56 104 GLY A N 1
ATOM 858 C CA . GLY A 1 104 ? 17.668 -4.371 4.894 1.00 96.56 104 GLY A CA 1
ATOM 859 C C . GLY A 1 104 ? 17.031 -4.753 3.551 1.00 96.56 104 GLY A C 1
ATOM 860 O O . GLY A 1 104 ? 17.653 -5.476 2.772 1.00 96.56 104 GLY A O 1
ATOM 861 N N . GLN A 1 105 ? 15.820 -4.276 3.260 1.00 97.44 105 GLN A N 1
ATOM 862 C CA . GLN A 1 105 ? 15.061 -4.539 2.032 1.00 97.44 105 GLN A CA 1
ATOM 863 C C . GLN A 1 105 ? 14.764 -3.267 1.223 1.00 97.44 105 GLN A C 1
ATOM 865 O O . GLN A 1 105 ? 14.203 -3.354 0.128 1.00 97.44 105 GLN A O 1
ATOM 870 N N . GLU A 1 106 ? 15.171 -2.093 1.709 1.00 96.38 106 GLU A N 1
ATOM 871 C CA . GLU A 1 106 ? 14.863 -0.783 1.126 1.00 96.38 106 GLU A CA 1
ATOM 872 C C . GLU A 1 106 ? 15.314 -0.715 -0.338 1.00 96.38 106 GLU A C 1
ATOM 874 O O . GLU A 1 106 ? 14.547 -0.418 -1.256 1.00 96.38 106 GLU A O 1
ATOM 879 N N . GLU A 1 107 ? 16.566 -1.108 -0.584 1.00 97.25 107 GLU A N 1
ATOM 880 C CA . GLU A 1 107 ? 17.139 -1.157 -1.928 1.00 97.25 107 GLU A CA 1
ATOM 881 C C . GLU A 1 107 ? 16.445 -2.169 -2.836 1.00 97.25 107 GLU A C 1
ATOM 883 O O . GLU A 1 107 ? 16.364 -1.972 -4.051 1.00 97.25 107 GLU A O 1
ATOM 888 N N . ALA A 1 108 ? 15.984 -3.285 -2.273 1.00 98.19 108 ALA A N 1
ATOM 889 C CA . ALA A 1 108 ? 15.302 -4.312 -3.042 1.00 98.19 108 ALA A CA 1
ATOM 890 C C . ALA A 1 108 ? 13.941 -3.797 -3.527 1.00 98.19 108 ALA A C 1
ATOM 892 O O . ALA A 1 108 ? 13.630 -3.965 -4.709 1.00 98.19 108 ALA A O 1
ATOM 893 N N . MET A 1 109 ? 13.193 -3.101 -2.665 1.00 98.12 109 MET A N 1
ATOM 894 C CA . MET A 1 109 ? 11.913 -2.486 -3.016 1.00 98.12 109 MET A CA 1
ATOM 895 C C . MET A 1 109 ? 12.082 -1.382 -4.072 1.00 98.12 109 MET A C 1
ATOM 897 O O . MET A 1 109 ? 11.341 -1.349 -5.060 1.00 98.12 109 MET A O 1
ATOM 901 N N . MET A 1 110 ? 13.112 -0.533 -3.950 1.00 97.56 110 MET A N 1
ATOM 902 C CA . MET A 1 110 ? 13.418 0.471 -4.983 1.00 97.56 110 MET A CA 1
ATOM 903 C C . MET A 1 110 ? 13.761 -0.173 -6.324 1.00 97.56 110 MET A C 1
ATOM 905 O O . MET A 1 110 ? 13.207 0.213 -7.350 1.00 97.56 110 MET A O 1
ATOM 909 N N . ARG A 1 111 ? 14.640 -1.184 -6.343 1.00 98.31 111 ARG A N 1
ATOM 910 C CA . ARG A 1 111 ? 15.002 -1.886 -7.587 1.00 98.31 111 ARG A CA 1
ATOM 911 C C . ARG A 1 111 ? 13.808 -2.582 -8.228 1.00 98.31 111 ARG A C 1
ATOM 913 O O . ARG A 1 111 ? 13.690 -2.565 -9.451 1.00 98.31 111 ARG A O 1
ATOM 920 N N . ALA A 1 112 ? 12.929 -3.182 -7.429 1.00 98.50 112 ALA A N 1
ATOM 921 C CA . ALA A 1 112 ? 11.696 -3.779 -7.927 1.00 98.50 112 ALA A CA 1
ATOM 922 C C . ALA A 1 112 ? 10.780 -2.719 -8.557 1.00 98.50 112 ALA A C 1
ATOM 924 O O . ALA A 1 112 ? 10.248 -2.948 -9.641 1.00 98.50 112 ALA A O 1
ATOM 925 N N . THR A 1 113 ? 10.666 -1.540 -7.941 1.00 98.19 113 THR A N 1
ATOM 926 C CA . THR A 1 113 ? 9.884 -0.414 -8.479 1.00 98.19 113 THR A CA 1
ATOM 927 C C . THR A 1 113 ? 10.487 0.132 -9.774 1.00 98.19 113 THR A C 1
ATOM 929 O O . THR A 1 113 ? 9.759 0.339 -10.742 1.00 98.19 113 THR A O 1
ATOM 932 N N . ILE A 1 114 ? 11.816 0.278 -9.844 1.00 98.12 114 ILE A N 1
ATOM 933 C CA . ILE A 1 114 ? 12.532 0.646 -11.079 1.00 98.12 114 ILE A CA 1
ATOM 934 C C . ILE A 1 114 ? 12.219 -0.360 -12.182 1.00 98.12 114 ILE A C 1
ATOM 936 O O . ILE A 1 114 ? 11.726 0.018 -13.240 1.00 98.12 114 ILE A O 1
ATOM 940 N N . ARG A 1 115 ? 12.406 -1.654 -11.915 1.00 98.50 115 ARG A N 1
ATOM 941 C CA . ARG A 1 115 ? 12.095 -2.699 -12.892 1.00 98.50 115 ARG A CA 1
ATOM 942 C C . ARG A 1 115 ? 10.624 -2.680 -13.320 1.00 98.50 115 ARG A C 1
ATOM 944 O O . ARG A 1 115 ? 10.338 -2.875 -14.493 1.00 98.50 115 ARG A O 1
ATOM 951 N N . LEU A 1 116 ? 9.693 -2.451 -12.390 1.00 98.50 116 LEU A N 1
ATOM 952 C CA . LEU A 1 116 ? 8.265 -2.336 -12.700 1.00 98.50 116 LEU A CA 1
ATOM 953 C C . LEU A 1 116 ? 7.971 -1.148 -13.620 1.00 98.50 116 LEU A C 1
ATOM 955 O O . LEU A 1 116 ? 7.119 -1.281 -14.489 1.00 98.50 116 LEU A O 1
ATOM 959 N N . SER A 1 117 ? 8.678 -0.024 -13.480 1.00 98.00 117 SER A N 1
ATOM 960 C CA . SER A 1 117 ? 8.494 1.140 -14.359 1.00 98.00 117 SER A CA 1
ATOM 961 C C . SER A 1 117 ? 8.845 0.874 -15.827 1.00 98.00 117 SER A C 1
ATOM 963 O O . SER A 1 117 ? 8.317 1.542 -16.715 1.00 98.00 117 SER A O 1
ATOM 965 N N . GLU A 1 118 ? 9.677 -0.134 -16.084 1.00 98.12 118 GLU A N 1
ATOM 966 C CA . GLU A 1 118 ? 10.111 -0.560 -17.419 1.00 98.12 118 GLU A CA 1
ATOM 967 C C . GLU A 1 118 ? 9.322 -1.774 -17.945 1.00 98.12 118 GLU A C 1
ATOM 969 O O . GLU A 1 118 ? 9.614 -2.290 -19.024 1.00 98.12 118 GLU A O 1
ATOM 974 N N . GLU A 1 119 ? 8.331 -2.260 -17.192 1.00 97.81 119 GLU A N 1
ATOM 975 C CA . GLU A 1 119 ? 7.567 -3.451 -17.555 1.00 97.81 119 GLU A CA 1
ATOM 976 C C . GLU A 1 119 ? 6.742 -3.233 -18.836 1.00 97.81 119 GLU A C 1
ATOM 978 O O . GLU A 1 119 ? 6.170 -2.171 -19.082 1.00 97.81 119 GLU A O 1
ATOM 983 N N . SER A 1 120 ? 6.672 -4.263 -19.674 1.00 97.62 120 SER A N 1
ATOM 984 C CA . SER A 1 120 ? 5.997 -4.208 -20.977 1.00 97.62 120 SER A CA 1
ATOM 985 C C . SER A 1 120 ? 4.743 -5.074 -21.037 1.00 97.62 120 SER A C 1
ATOM 987 O O . SER A 1 120 ? 3.909 -4.889 -21.929 1.00 97.62 120 SER A O 1
ATOM 989 N N . ASP A 1 121 ? 4.576 -5.997 -20.086 1.00 97.88 121 ASP A N 1
ATOM 990 C CA . ASP A 1 121 ? 3.393 -6.843 -20.017 1.00 97.88 121 ASP A CA 1
ATOM 991 C C . ASP A 1 121 ? 2.124 -5.991 -19.798 1.00 97.88 121 ASP A C 1
ATOM 993 O O . ASP A 1 121 ? 2.001 -5.289 -18.785 1.00 97.88 121 ASP A O 1
ATOM 997 N N . PRO A 1 122 ? 1.137 -6.051 -20.713 1.00 97.12 122 PRO A N 1
ATOM 998 C CA . PRO A 1 122 ? -0.061 -5.223 -20.629 1.00 97.12 122 PRO A CA 1
ATOM 999 C C . PRO A 1 122 ? -0.893 -5.476 -19.367 1.00 97.12 122 PRO A C 1
ATOM 1001 O O . PRO A 1 122 ? -1.643 -4.583 -18.968 1.00 97.12 122 PRO A O 1
ATOM 1004 N N . ARG A 1 123 ? -0.751 -6.638 -18.714 1.00 95.81 123 ARG A N 1
ATOM 1005 C CA . ARG A 1 123 ? -1.428 -6.955 -17.445 1.00 95.81 123 ARG A CA 1
ATOM 1006 C C . ARG A 1 123 ? -1.039 -5.995 -16.323 1.00 95.81 123 ARG A C 1
ATOM 1008 O O . ARG A 1 123 ? -1.860 -5.701 -15.462 1.00 95.81 123 ARG A O 1
ATOM 1015 N N . TYR A 1 124 ? 0.187 -5.478 -16.356 1.00 97.44 124 TYR A N 1
ATOM 1016 C CA . TYR A 1 124 ? 0.740 -4.625 -15.304 1.00 97.44 124 TYR A CA 1
ATOM 1017 C C . TYR A 1 124 ? 0.734 -3.144 -15.684 1.00 97.44 124 TYR A C 1
ATOM 1019 O O . TYR A 1 124 ? 1.266 -2.322 -14.949 1.00 97.44 124 TYR A O 1
ATOM 1027 N N . ARG A 1 125 ? 0.102 -2.760 -16.803 1.00 96.06 125 ARG A N 1
ATOM 1028 C CA . ARG A 1 125 ? 0.158 -1.385 -17.333 1.00 96.06 125 ARG A CA 1
ATOM 1029 C C . ARG A 1 125 ? -0.204 -0.315 -16.300 1.00 96.06 125 ARG A C 1
ATOM 1031 O O . ARG A 1 125 ? 0.428 0.732 -16.272 1.00 96.06 125 ARG A O 1
ATOM 1038 N N . ARG A 1 126 ? -1.208 -0.556 -15.453 1.00 93.19 126 ARG A N 1
ATOM 1039 C CA . ARG A 1 126 ? -1.635 0.415 -14.430 1.00 93.19 126 ARG A CA 1
ATOM 1040 C C . ARG A 1 126 ? -0.533 0.685 -13.401 1.00 93.19 126 ARG A C 1
ATOM 1042 O O . ARG A 1 126 ? -0.211 1.838 -13.134 1.00 93.19 126 ARG A O 1
ATOM 1049 N N . THR A 1 127 ? 0.035 -0.368 -12.825 1.00 96.56 127 THR A N 1
ATOM 1050 C CA . THR A 1 127 ? 1.064 -0.269 -11.779 1.00 96.56 127 THR A CA 1
ATOM 1051 C C . THR A 1 127 ? 2.429 0.083 -12.362 1.00 96.56 127 THR A C 1
ATOM 1053 O O . THR A 1 127 ? 3.191 0.802 -11.727 1.00 96.56 127 THR A O 1
ATOM 1056 N N . GLN A 1 128 ? 2.709 -0.325 -13.601 1.00 97.56 128 GLN A N 1
ATOM 1057 C CA . GLN A 1 128 ? 3.853 0.145 -14.377 1.00 97.56 128 GLN A CA 1
ATOM 1058 C C . GLN A 1 128 ? 3.792 1.653 -14.589 1.00 97.56 128 GLN A C 1
ATOM 1060 O O . GLN A 1 128 ? 4.773 2.335 -14.313 1.00 97.56 128 GLN A O 1
ATOM 1065 N N . GLN A 1 129 ? 2.648 2.187 -15.035 1.00 95.19 129 GLN A N 1
ATOM 1066 C CA . GLN A 1 129 ? 2.479 3.628 -15.200 1.00 95.19 129 GLN A CA 1
ATOM 1067 C C . GLN A 1 129 ? 2.734 4.336 -13.879 1.00 95.19 129 GLN A C 1
ATOM 1069 O O . GLN A 1 129 ? 3.521 5.273 -13.870 1.00 95.19 129 GLN A O 1
ATOM 1074 N N . LEU A 1 130 ? 2.146 3.848 -12.780 1.00 94.06 130 LEU A N 1
ATOM 1075 C CA . LEU A 1 130 ? 2.366 4.371 -11.432 1.00 94.06 130 LEU A CA 1
ATOM 1076 C C . LEU A 1 130 ? 3.855 4.404 -11.050 1.00 94.06 130 LEU A C 1
ATOM 1078 O O . LEU A 1 130 ? 4.385 5.460 -10.702 1.00 94.06 130 LEU A O 1
ATOM 1082 N N . ALA A 1 131 ? 4.541 3.268 -11.190 1.00 96.56 131 ALA A N 1
ATOM 1083 C CA . ALA A 1 131 ? 5.971 3.150 -10.933 1.00 96.56 131 ALA A CA 1
ATOM 1084 C C . ALA A 1 131 ? 6.791 4.093 -11.826 1.00 96.56 131 ALA A C 1
ATOM 1086 O O . ALA A 1 131 ? 7.731 4.720 -11.350 1.00 96.56 131 ALA A O 1
ATOM 1087 N N . TYR A 1 132 ? 6.414 4.269 -13.093 1.00 95.94 132 TYR A N 1
ATOM 1088 C CA . TYR A 1 132 ? 7.070 5.214 -13.996 1.00 95.94 132 TYR A CA 1
ATOM 1089 C C . TYR A 1 132 ? 7.044 6.639 -13.446 1.00 95.94 132 TYR A C 1
ATOM 1091 O O . TYR A 1 132 ? 8.091 7.280 -13.374 1.00 95.94 132 TYR A O 1
ATOM 1099 N N . GLY A 1 133 ? 5.890 7.112 -12.970 1.00 91.88 133 GLY A N 1
ATOM 1100 C CA . GLY A 1 133 ? 5.807 8.422 -12.319 1.00 91.88 133 GLY A CA 1
ATOM 1101 C C . GLY A 1 133 ? 6.654 8.507 -11.045 1.00 91.88 133 GLY A C 1
ATOM 1102 O 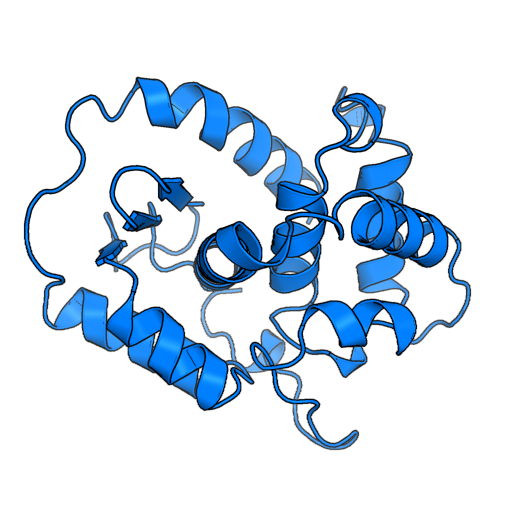O . GLY A 1 133 ? 7.257 9.544 -10.781 1.00 91.88 133 GLY A O 1
ATOM 1103 N N . TYR A 1 134 ? 6.768 7.420 -10.276 1.00 92.94 134 TYR A N 1
ATOM 1104 C CA . TYR A 1 134 ? 7.611 7.383 -9.071 1.00 92.94 134 TYR A CA 1
ATOM 1105 C C . TYR A 1 134 ? 9.102 7.491 -9.401 1.00 92.94 134 TYR A C 1
ATOM 1107 O O . TYR A 1 134 ? 9.856 8.112 -8.652 1.00 92.94 134 TYR A O 1
ATOM 1115 N N . ILE A 1 135 ? 9.537 6.901 -10.510 1.00 94.31 135 ILE A N 1
ATOM 1116 C CA . ILE A 1 135 ? 10.952 6.829 -10.885 1.00 94.31 135 ILE A CA 1
ATOM 1117 C C . ILE A 1 135 ? 11.398 8.041 -11.700 1.00 94.31 135 ILE A C 1
ATOM 1119 O O . ILE A 1 135 ? 12.476 8.578 -11.451 1.00 94.31 135 ILE A O 1
ATOM 1123 N N . HIS A 1 136 ? 10.575 8.490 -12.643 1.00 92.88 136 HIS A N 1
ATOM 1124 C CA . HIS A 1 136 ? 10.924 9.559 -13.581 1.00 92.88 136 HIS A CA 1
ATOM 1125 C C . HIS A 1 136 ? 10.307 10.914 -13.221 1.00 92.88 136 HIS A C 1
ATOM 1127 O O . HIS A 1 136 ? 10.646 11.926 -13.836 1.00 92.88 136 HIS A O 1
ATOM 1133 N N . GLY A 1 137 ? 9.420 10.944 -12.226 1.00 89.81 137 GLY A N 1
ATOM 1134 C CA . GLY A 1 137 ? 8.641 12.125 -11.896 1.00 89.81 137 GLY A CA 1
ATOM 1135 C C . GLY A 1 137 ? 7.552 12.415 -12.927 1.00 89.81 137 GLY A C 1
ATOM 1136 O O . GLY A 1 137 ? 7.287 11.645 -13.850 1.00 89.81 137 GLY A O 1
ATOM 1137 N N . ILE A 1 138 ? 6.893 13.555 -12.740 1.00 86.25 138 ILE A N 1
ATOM 1138 C CA . ILE A 1 138 ? 5.846 14.075 -13.620 1.00 86.25 138 ILE A CA 1
ATOM 1139 C C . ILE A 1 138 ? 6.156 15.560 -13.836 1.00 86.25 138 ILE A C 1
ATOM 1141 O O . ILE A 1 138 ? 5.787 16.397 -12.996 1.00 86.25 138 ILE A O 1
ATOM 1145 N N . PRO A 1 139 ? 6.883 15.905 -14.916 1.00 84.06 139 PRO A N 1
ATOM 1146 C CA . PRO A 1 139 ? 7.343 17.269 -15.168 1.00 84.06 139 PRO A CA 1
ATOM 1147 C C . PRO A 1 139 ? 6.213 18.300 -15.187 1.00 84.06 139 PRO A C 1
ATOM 1149 O O . PRO A 1 139 ? 6.351 19.374 -14.603 1.00 84.06 139 PRO A O 1
ATOM 1152 N N . GLU A 1 140 ? 5.060 17.954 -15.763 1.00 85.25 140 GLU A N 1
ATOM 1153 C CA . GLU A 1 140 ? 3.871 18.814 -15.846 1.00 85.25 140 GLU A CA 1
ATOM 1154 C C . GLU A 1 140 ? 3.341 19.197 -14.459 1.00 85.25 140 GLU A C 1
ATOM 1156 O O . GLU A 1 140 ? 2.655 20.204 -14.291 1.00 85.25 140 GLU A O 1
ATOM 1161 N N . GLN A 1 141 ? 3.678 18.402 -13.444 1.00 79.50 141 GLN A N 1
ATOM 1162 C CA . GLN A 1 141 ? 3.291 18.624 -12.063 1.00 79.50 141 GLN A CA 1
ATOM 1163 C C . GLN A 1 141 ? 4.430 19.174 -11.202 1.00 79.50 141 GLN A C 1
ATOM 1165 O O . GLN A 1 141 ? 4.222 19.376 -10.004 1.00 79.50 141 GLN A O 1
ATOM 1170 N N . ASN A 1 142 ? 5.603 19.463 -11.771 1.00 85.88 142 ASN A N 1
ATOM 1171 C CA . ASN A 1 142 ? 6.799 19.863 -11.027 1.00 85.88 142 ASN A CA 1
ATOM 1172 C C . ASN A 1 142 ? 7.098 18.899 -9.860 1.00 85.88 142 ASN A C 1
ATOM 1174 O O . ASN A 1 142 ? 7.415 19.322 -8.745 1.00 85.88 142 ASN A O 1
ATOM 1178 N N . TRP A 1 143 ? 6.894 17.603 -10.105 1.00 81.81 143 TRP A N 1
ATOM 1179 C CA . TRP A 1 143 ? 7.180 16.544 -9.151 1.00 81.81 143 TRP A CA 1
ATOM 1180 C C . TRP A 1 143 ? 8.330 15.700 -9.692 1.00 81.81 143 TRP A C 1
ATOM 1182 O O . TRP A 1 143 ? 8.182 15.103 -10.757 1.00 81.81 143 TRP A O 1
ATOM 1192 N N . PRO A 1 144 ? 9.480 15.654 -9.007 1.00 84.19 144 PRO A N 1
ATOM 1193 C CA . PRO A 1 144 ? 10.682 15.077 -9.589 1.00 84.19 144 PRO A CA 1
ATOM 1194 C C . PRO A 1 144 ? 10.792 13.556 -9.348 1.00 84.19 144 PRO A C 1
ATOM 1196 O O . PRO A 1 144 ? 11.796 12.951 -9.708 1.00 84.19 144 PRO A O 1
ATOM 1199 N N . GLY A 1 145 ? 9.755 12.941 -8.765 1.00 85.19 145 GLY A N 1
ATOM 1200 C CA . GLY A 1 145 ? 9.696 11.515 -8.442 1.00 85.19 145 GLY A CA 1
ATOM 1201 C C . GLY A 1 145 ? 10.202 11.188 -7.034 1.00 85.19 145 GLY A C 1
ATOM 1202 O O . GLY A 1 145 ? 10.778 12.022 -6.337 1.00 85.19 145 GLY A O 1
ATOM 1203 N N . MET A 1 146 ? 9.974 9.946 -6.613 1.00 84.06 146 MET A N 1
ATOM 1204 C CA . MET A 1 146 ? 10.332 9.402 -5.297 1.00 84.06 146 MET A CA 1
ATOM 1205 C C . MET A 1 146 ? 11.763 8.851 -5.246 1.00 84.06 146 MET A C 1
ATOM 1207 O O . MET A 1 146 ? 12.335 8.719 -4.163 1.00 84.06 146 MET A O 1
ATOM 1211 N N . LEU A 1 147 ? 12.367 8.531 -6.399 1.00 85.00 147 LEU A N 1
ATOM 1212 C CA . LEU A 1 147 ? 13.713 7.947 -6.440 1.00 85.00 147 LEU A CA 1
ATOM 1213 C C . LEU A 1 147 ? 14.801 8.923 -5.963 1.00 85.00 147 LEU A C 1
ATOM 1215 O O . LEU A 1 147 ? 15.796 8.490 -5.384 1.00 85.00 147 LEU A O 1
ATOM 1219 N N . ILE A 1 148 ? 14.597 10.231 -6.146 1.00 81.00 148 ILE A N 1
ATOM 1220 C CA . ILE A 1 148 ? 15.540 11.269 -5.698 1.00 81.00 148 ILE A CA 1
ATOM 1221 C C . ILE A 1 148 ? 15.727 11.231 -4.181 1.00 81.00 148 ILE A C 1
ATOM 1223 O O . ILE A 1 148 ? 16.848 11.356 -3.694 1.00 81.00 148 ILE A O 1
ATOM 1227 N N . GLU A 1 149 ? 14.641 11.015 -3.443 1.00 83.69 149 GLU A N 1
ATOM 1228 C CA . GLU A 1 149 ? 14.667 10.900 -1.983 1.00 83.69 149 GLU A CA 1
ATOM 1229 C C . GLU A 1 149 ? 14.898 9.463 -1.502 1.00 83.69 149 GLU A C 1
ATOM 1231 O O . GLU A 1 149 ? 14.942 9.224 -0.299 1.00 83.69 149 GLU A O 1
ATOM 1236 N N . ARG A 1 150 ? 15.062 8.503 -2.427 1.00 90.75 150 ARG A N 1
ATOM 1237 C CA . ARG A 1 150 ? 15.213 7.070 -2.124 1.00 90.75 150 ARG A CA 1
ATOM 1238 C C . ARG A 1 150 ? 14.085 6.547 -1.228 1.00 90.75 150 ARG A C 1
ATOM 1240 O O . ARG A 1 150 ? 14.313 5.774 -0.303 1.00 90.75 150 ARG A O 1
ATOM 1247 N N . ASN A 1 151 ? 12.866 7.015 -1.491 1.00 91.12 151 ASN A N 1
ATOM 1248 C CA . ASN A 1 151 ? 11.728 6.816 -0.606 1.00 91.12 151 ASN A CA 1
ATOM 1249 C C . ASN A 1 151 ? 10.966 5.531 -0.958 1.00 91.12 151 ASN A C 1
ATOM 1251 O O . ASN A 1 151 ? 9.887 5.564 -1.548 1.00 91.12 151 ASN A O 1
ATOM 1255 N N . ASP A 1 152 ? 11.537 4.378 -0.618 1.00 95.25 152 ASP A N 1
ATOM 1256 C CA . ASP A 1 152 ? 10.871 3.094 -0.845 1.00 95.25 152 ASP A CA 1
ATOM 1257 C C . ASP A 1 152 ? 9.651 2.882 0.060 1.00 95.25 152 ASP A C 1
ATOM 1259 O O . ASP A 1 152 ? 8.806 2.047 -0.250 1.00 95.25 152 ASP A O 1
ATOM 1263 N N . TRP A 1 153 ? 9.544 3.639 1.157 1.00 92.81 153 TRP A N 1
ATOM 1264 C CA . TRP A 1 153 ? 8.387 3.598 2.048 1.00 92.81 153 TRP A CA 1
ATOM 1265 C C . TRP A 1 153 ? 7.113 4.011 1.304 1.00 92.81 153 TRP A C 1
ATOM 1267 O O . TRP A 1 153 ? 6.140 3.261 1.302 1.00 92.81 153 TRP A O 1
ATOM 1277 N N . GLU A 1 154 ? 7.170 5.136 0.590 1.00 93.38 154 GLU A N 1
ATOM 1278 C CA . GLU A 1 154 ? 6.096 5.618 -0.288 1.00 93.38 154 GLU A CA 1
ATOM 1279 C C . GLU A 1 154 ? 5.934 4.755 -1.543 1.00 93.38 154 GLU A C 1
ATOM 1281 O O . GLU A 1 154 ? 4.814 4.524 -1.987 1.00 93.38 154 GLU A O 1
ATOM 1286 N N . MET A 1 155 ? 7.024 4.227 -2.119 1.00 96.12 155 MET A N 1
ATOM 1287 C CA . MET A 1 155 ? 6.903 3.313 -3.266 1.00 96.12 155 MET A CA 1
ATOM 1288 C C . MET A 1 155 ? 6.117 2.050 -2.888 1.00 96.12 155 MET A C 1
ATOM 1290 O O . MET A 1 155 ? 5.268 1.606 -3.660 1.00 96.12 155 MET A O 1
ATOM 1294 N N . TYR A 1 156 ? 6.372 1.485 -1.704 1.00 98.25 156 TYR A N 1
ATOM 1295 C CA . TYR A 1 156 ? 5.661 0.315 -1.192 1.00 98.25 156 TYR A CA 1
ATOM 1296 C C . TYR A 1 156 ? 4.173 0.602 -0.967 1.00 98.25 156 TYR A C 1
ATOM 1298 O O . TYR A 1 156 ? 3.316 -0.107 -1.504 1.00 98.25 156 TYR A O 1
ATOM 1306 N N . ALA A 1 157 ? 3.857 1.638 -0.187 1.00 97.44 157 ALA A N 1
ATOM 1307 C CA . ALA A 1 157 ? 2.480 1.985 0.154 1.00 97.44 157 ALA A CA 1
ATOM 1308 C C . ALA A 1 157 ? 1.695 2.483 -1.067 1.00 97.44 157 ALA A C 1
ATOM 1310 O O . ALA A 1 157 ? 0.551 2.091 -1.295 1.00 97.44 157 ALA A O 1
ATOM 1311 N N . GLY A 1 158 ? 2.345 3.271 -1.919 1.00 95.69 158 GLY A N 1
ATOM 1312 C CA . GLY A 1 158 ? 1.786 3.793 -3.156 1.00 95.69 158 GLY A CA 1
ATOM 1313 C C . GLY A 1 158 ? 1.438 2.704 -4.164 1.00 95.69 158 GLY A C 1
ATOM 1314 O O . GLY A 1 158 ? 0.362 2.732 -4.760 1.00 95.69 158 GLY A O 1
ATOM 1315 N N . LEU A 1 159 ? 2.293 1.688 -4.321 1.00 97.94 159 LEU A N 1
ATOM 1316 C CA . LEU A 1 159 ? 1.955 0.524 -5.140 1.00 97.94 159 LEU A CA 1
ATOM 1317 C C . LEU A 1 159 ? 0.797 -0.281 -4.532 1.00 97.94 159 LEU A C 1
ATOM 1319 O O . LEU A 1 159 ? -0.081 -0.691 -5.289 1.00 97.94 159 LEU A O 1
ATOM 1323 N N . ALA A 1 160 ? 0.747 -0.450 -3.202 1.00 98.31 160 ALA A N 1
ATOM 1324 C CA . ALA A 1 160 ? -0.349 -1.135 -2.506 1.00 98.31 160 ALA A CA 1
ATOM 1325 C C . ALA A 1 160 ? -1.710 -0.488 -2.778 1.00 98.31 160 ALA A C 1
ATOM 1327 O O . ALA A 1 160 ? -2.658 -1.173 -3.178 1.00 98.31 160 ALA A O 1
ATOM 1328 N N . SER A 1 161 ? -1.793 0.832 -2.612 1.00 96.00 161 SER A N 1
ATOM 1329 C CA . SER A 1 161 ? -3.015 1.597 -2.852 1.00 96.00 161 SER A CA 1
ATOM 1330 C C . SER A 1 161 ? -3.334 1.698 -4.345 1.00 96.00 161 SER A C 1
ATOM 1332 O O . SER A 1 161 ? -4.466 1.464 -4.758 1.00 96.00 161 SER A O 1
ATOM 1334 N N . GLY A 1 162 ? -2.327 1.910 -5.194 1.00 94.25 162 GLY A N 1
ATOM 1335 C CA . GLY A 1 162 ? -2.496 2.003 -6.644 1.00 94.25 162 GLY A CA 1
ATOM 1336 C C . GLY A 1 162 ? -3.033 0.726 -7.296 1.00 94.25 162 GLY A C 1
ATOM 1337 O O . GLY A 1 162 ? -3.772 0.804 -8.290 1.00 94.25 162 GLY A O 1
ATOM 1338 N N . MET A 1 163 ? -2.699 -0.441 -6.731 1.00 96.25 163 MET A N 1
ATOM 1339 C CA . MET A 1 163 ? -3.277 -1.734 -7.108 1.00 96.25 163 MET A CA 1
ATOM 1340 C C . MET A 1 163 ? -4.558 -2.086 -6.340 1.00 96.25 163 MET A C 1
ATOM 1342 O O . MET A 1 163 ? -5.142 -3.128 -6.618 1.00 96.25 163 MET A O 1
ATOM 1346 N N . MET A 1 164 ? -5.012 -1.249 -5.400 1.00 96.56 164 MET A N 1
ATOM 1347 C CA . MET A 1 164 ? -6.132 -1.529 -4.489 1.00 96.56 164 MET A CA 1
ATOM 1348 C C . MET A 1 164 ? -5.999 -2.919 -3.842 1.00 96.56 164 MET A C 1
ATOM 1350 O O . MET A 1 164 ? -6.944 -3.707 -3.846 1.00 96.56 164 MET A O 1
ATOM 1354 N N . ALA A 1 165 ? -4.789 -3.242 -3.366 1.00 97.88 165 ALA A N 1
ATOM 1355 C CA . ALA A 1 165 ? -4.392 -4.549 -2.829 1.00 97.88 165 ALA A CA 1
ATOM 1356 C C . ALA A 1 165 ? -4.482 -5.756 -3.802 1.00 97.88 165 ALA A C 1
ATOM 1358 O O . ALA A 1 165 ? -4.243 -6.894 -3.400 1.00 97.88 165 ALA A O 1
ATOM 1359 N N . ASP A 1 166 ? -4.773 -5.557 -5.092 1.00 98.00 166 ASP A N 1
ATOM 1360 C CA . ASP A 1 166 ? -4.871 -6.636 -6.081 1.00 98.00 166 ASP A CA 1
ATOM 1361 C C . ASP A 1 166 ? -3.495 -7.050 -6.636 1.00 98.00 166 ASP A C 1
ATOM 1363 O O . ASP A 1 166 ? -2.985 -6.493 -7.615 1.00 98.00 166 ASP A O 1
ATOM 1367 N N . LEU A 1 167 ? -2.906 -8.094 -6.043 1.00 98.50 167 LEU A N 1
ATOM 1368 C CA . LEU A 1 167 ? -1.592 -8.620 -6.435 1.00 98.50 167 LEU A CA 1
ATOM 1369 C C . LEU A 1 167 ? -1.512 -9.112 -7.889 1.00 98.50 167 LEU A C 1
ATOM 1371 O O . LEU A 1 167 ? -0.407 -9.248 -8.425 1.00 98.50 167 LEU A O 1
ATOM 1375 N N . ARG A 1 168 ? -2.642 -9.355 -8.568 1.00 97.88 168 ARG A N 1
ATOM 1376 C CA . ARG A 1 168 ? -2.647 -9.731 -9.993 1.00 97.88 168 ARG A CA 1
ATOM 1377 C C . ARG A 1 168 ? -2.132 -8.596 -10.878 1.00 97.88 168 ARG A C 1
ATOM 1379 O O . ARG A 1 168 ? -1.631 -8.866 -11.967 1.00 97.88 168 ARG A O 1
ATOM 1386 N N . LEU A 1 169 ? -2.195 -7.351 -10.398 1.00 97.75 169 LEU A N 1
ATOM 1387 C CA . LEU A 1 169 ? -1.770 -6.151 -11.119 1.00 97.75 169 LEU A CA 1
ATOM 1388 C C . LEU A 1 169 ? -0.272 -5.864 -11.023 1.00 97.75 169 LEU A C 1
ATOM 1390 O O . LEU A 1 169 ? 0.186 -4.890 -11.613 1.00 97.75 169 LEU A O 1
ATOM 1394 N N . VAL A 1 170 ? 0.507 -6.689 -10.329 1.00 98.38 170 VAL A N 1
ATOM 1395 C CA . VAL A 1 170 ? 1.968 -6.563 -10.264 1.00 98.38 170 VAL A CA 1
ATOM 1396 C C . VAL A 1 170 ? 2.649 -7.890 -10.620 1.00 98.38 170 VAL A C 1
ATOM 1398 O O . VAL A 1 170 ? 2.053 -8.957 -10.437 1.00 98.38 170 VAL A O 1
ATOM 1401 N N . PRO A 1 171 ? 3.889 -7.875 -11.136 1.00 98.31 171 PRO A N 1
ATOM 1402 C CA . PRO A 1 171 ? 4.635 -9.090 -11.449 1.00 98.31 171 PRO A CA 1
ATOM 1403 C C . PRO A 1 171 ? 5.121 -9.816 -10.181 1.00 98.31 171 PRO A C 1
ATOM 1405 O O . PRO A 1 171 ? 5.264 -9.191 -9.126 1.00 98.31 171 PRO A O 1
ATOM 1408 N N . PRO A 1 172 ? 5.453 -11.122 -10.261 1.00 98.31 172 PRO A N 1
ATOM 1409 C CA . PRO A 1 172 ? 5.834 -11.928 -9.095 1.00 98.31 172 PRO A CA 1
ATOM 1410 C C . PRO A 1 172 ? 6.964 -11.351 -8.234 1.00 98.31 172 PRO A C 1
ATOM 1412 O O . PRO A 1 172 ? 6.927 -11.479 -7.015 1.00 98.31 172 PRO A O 1
ATOM 1415 N N . TYR A 1 173 ? 7.942 -10.672 -8.842 1.00 98.44 173 TYR A N 1
ATOM 1416 C CA . TYR A 1 173 ? 9.059 -10.078 -8.100 1.00 98.44 173 TYR A CA 1
ATOM 1417 C C . TYR A 1 173 ? 8.654 -8.862 -7.249 1.00 98.44 173 TYR A C 1
ATOM 1419 O O . TYR A 1 173 ? 9.378 -8.516 -6.325 1.00 98.44 173 TYR A O 1
ATOM 1427 N N . VAL A 1 174 ? 7.518 -8.219 -7.546 1.00 98.62 174 VAL A N 1
ATOM 1428 C CA . VAL A 1 174 ? 6.921 -7.170 -6.703 1.00 98.62 174 VAL A CA 1
ATOM 1429 C C . VAL A 1 174 ? 5.971 -7.795 -5.681 1.00 98.62 174 VAL A C 1
ATOM 1431 O O . VAL A 1 174 ? 5.978 -7.392 -4.524 1.00 98.62 174 VAL A O 1
ATOM 1434 N N . ARG A 1 175 ? 5.204 -8.828 -6.071 1.00 98.12 175 ARG A N 1
ATOM 1435 C CA . ARG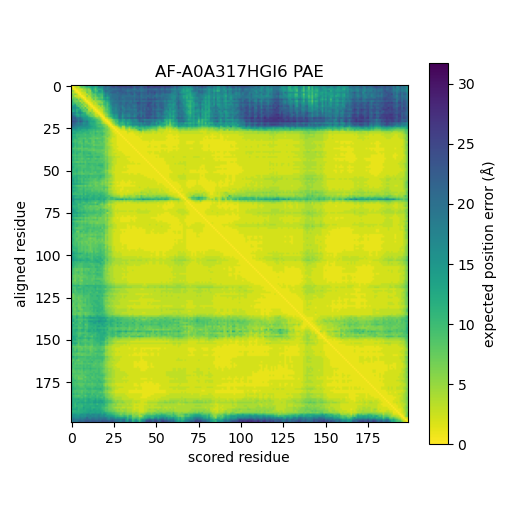 A 1 175 ? 4.279 -9.544 -5.164 1.00 98.12 175 ARG A CA 1
ATOM 1436 C C . ARG A 1 175 ? 4.961 -10.028 -3.889 1.00 98.12 175 ARG A C 1
ATOM 1438 O O . ARG A 1 175 ? 4.357 -9.955 -2.830 1.00 98.12 175 ARG A O 1
ATOM 1445 N N . ALA A 1 176 ? 6.210 -10.481 -3.993 1.00 98.25 176 ALA A N 1
ATOM 1446 C CA . ALA A 1 176 ? 6.979 -10.997 -2.862 1.00 98.25 176 ALA A CA 1
ATOM 1447 C C . ALA A 1 176 ? 7.121 -10.002 -1.691 1.00 98.25 176 ALA A C 1
ATOM 1449 O O . ALA A 1 176 ? 7.252 -10.429 -0.551 1.00 98.25 176 ALA A O 1
ATOM 1450 N N . PHE A 1 177 ? 7.062 -8.690 -1.941 1.00 98.62 177 PHE A N 1
ATOM 1451 C CA . PHE A 1 177 ? 7.119 -7.674 -0.881 1.00 98.62 177 PHE A CA 1
ATOM 1452 C C . PHE A 1 177 ? 5.816 -7.578 -0.066 1.00 98.62 177 PHE A C 1
ATOM 1454 O O . PHE A 1 177 ? 5.811 -7.052 1.046 1.00 98.62 177 PHE A O 1
ATOM 1461 N N . TYR A 1 178 ? 4.711 -8.098 -0.599 1.00 98.69 178 TYR A N 1
ATOM 1462 C CA . TYR A 1 178 ? 3.389 -8.084 0.031 1.00 98.69 178 TYR A CA 1
ATOM 1463 C C . TYR A 1 178 ? 3.006 -9.427 0.654 1.00 98.69 178 TYR A C 1
ATOM 1465 O O . TYR A 1 178 ? 1.852 -9.605 1.050 1.00 98.69 178 TYR A O 1
ATOM 1473 N N . ASP A 1 179 ? 3.955 -10.363 0.738 1.00 98.00 179 ASP A N 1
ATOM 1474 C CA . ASP A 1 179 ? 3.749 -11.639 1.414 1.00 98.00 179 ASP A CA 1
ATOM 1475 C C . ASP A 1 179 ? 3.298 -11.409 2.865 1.00 98.00 179 ASP A C 1
ATOM 1477 O O . ASP A 1 179 ? 3.776 -10.495 3.545 1.00 98.00 179 ASP A O 1
ATOM 1481 N N . GLY A 1 180 ? 2.302 -12.177 3.301 1.00 98.25 180 GLY A N 1
ATOM 1482 C CA . GLY A 1 180 ? 1.626 -12.003 4.590 1.00 98.25 180 GLY A CA 1
ATOM 1483 C C . GLY A 1 180 ? 0.661 -10.808 4.685 1.00 98.25 180 GLY A C 1
ATOM 1484 O O . GLY A 1 180 ? -0.273 -10.871 5.480 1.00 98.25 180 GLY A O 1
ATOM 1485 N N . LEU A 1 181 ? 0.801 -9.753 3.866 1.00 98.69 181 LEU A N 1
ATOM 1486 C CA . LEU A 1 181 ? -0.119 -8.603 3.877 1.00 98.69 181 LEU A CA 1
ATOM 1487 C C . LEU A 1 181 ? -1.346 -8.826 2.992 1.00 98.69 181 LEU A C 1
ATOM 1489 O O . LEU A 1 181 ? -2.473 -8.607 3.435 1.00 98.69 181 LEU A O 1
ATOM 1493 N N . PHE A 1 182 ? -1.141 -9.267 1.749 1.00 98.69 182 PHE A N 1
ATOM 1494 C CA . PHE A 1 182 ? -2.212 -9.479 0.772 1.00 98.69 182 PHE A CA 1
ATOM 1495 C C . PHE A 1 182 ? -2.239 -10.920 0.260 1.00 98.69 182 PHE A C 1
ATOM 1497 O O . PHE A 1 182 ? -1.219 -11.596 0.164 1.00 98.69 182 PHE A O 1
ATOM 1504 N N . THR A 1 183 ? -3.427 -11.379 -0.120 1.00 98.06 183 THR A N 1
ATOM 1505 C CA . THR A 1 183 ? -3.663 -12.682 -0.742 1.00 98.06 183 THR A CA 1
ATOM 1506 C C . THR A 1 183 ? -3.772 -12.520 -2.253 1.00 98.06 183 THR A C 1
ATOM 1508 O O . THR A 1 183 ? -4.488 -11.651 -2.751 1.00 98.06 183 THR A O 1
ATOM 1511 N N . LEU A 1 184 ? -3.095 -13.388 -3.008 1.00 97.81 184 LEU A N 1
ATOM 1512 C CA . LEU A 1 184 ? -3.286 -13.453 -4.453 1.00 97.81 184 LEU A CA 1
ATOM 1513 C C . LEU A 1 184 ? -4.664 -14.051 -4.759 1.00 97.81 184 LEU A C 1
ATOM 1515 O O . LEU A 1 184 ? -4.921 -15.220 -4.475 1.00 97.81 184 LEU A O 1
ATOM 1519 N N . LEU A 1 185 ? -5.537 -13.240 -5.349 1.00 97.19 185 LEU A N 1
ATOM 1520 C CA . LEU A 1 185 ? -6.854 -13.682 -5.790 1.00 97.19 185 LEU A CA 1
ATOM 1521 C C . LEU A 1 185 ? -6.762 -14.620 -7.007 1.00 97.19 185 LEU A C 1
ATOM 1523 O O . LEU A 1 185 ? -5.839 -14.474 -7.814 1.00 97.19 185 LEU A O 1
ATOM 1527 N N . PRO A 1 186 ? -7.743 -15.526 -7.190 1.00 97.00 186 PRO A N 1
ATOM 1528 C CA . PRO A 1 186 ? -7.933 -16.242 -8.449 1.00 97.00 186 PRO A CA 1
ATOM 1529 C C . PRO A 1 186 ? -8.062 -15.291 -9.648 1.00 97.00 186 PRO A C 1
ATOM 1531 O O . PRO A 1 186 ? -8.567 -14.171 -9.522 1.00 97.00 186 PRO A O 1
ATOM 1534 N N . ASP A 1 187 ? -7.641 -15.738 -10.831 1.00 94.00 187 ASP A N 1
ATOM 1535 C CA . ASP A 1 187 ? -7.676 -14.916 -12.051 1.00 94.00 187 ASP A CA 1
ATOM 1536 C C . ASP A 1 187 ? -9.106 -14.517 -12.465 1.00 94.00 187 ASP A C 1
ATOM 1538 O O . ASP A 1 187 ? -9.301 -13.460 -13.061 1.00 94.00 187 ASP A O 1
ATOM 1542 N N . ASP A 1 188 ? -10.109 -15.323 -12.114 1.00 94.75 188 ASP A N 1
ATOM 1543 C CA . ASP A 1 188 ? -11.529 -15.106 -12.411 1.00 94.75 188 ASP A CA 1
ATOM 1544 C C . ASP A 1 188 ? -12.294 -14.354 -11.307 1.00 94.75 188 ASP A C 1
ATOM 1546 O O . ASP A 1 188 ? -13.461 -14.000 -11.494 1.00 94.75 188 ASP A O 1
ATOM 1550 N N . ALA A 1 189 ? -11.653 -14.061 -10.171 1.00 94.94 189 ALA A N 1
ATOM 1551 C CA . ALA A 1 189 ? -12.275 -13.288 -9.104 1.00 94.94 189 ALA A CA 1
ATOM 1552 C C . ALA A 1 189 ? -12.546 -11.835 -9.556 1.00 94.94 189 ALA A C 1
ATOM 1554 O O . ALA A 1 189 ? -11.711 -11.242 -10.254 1.00 94.94 189 ALA A O 1
ATOM 1555 N N . PRO A 1 190 ? -13.657 -11.203 -9.128 1.00 93.38 190 PRO A N 1
ATOM 1556 C CA . PRO A 1 190 ? -13.914 -9.797 -9.436 1.00 93.38 190 PRO A CA 1
ATOM 1557 C C . PRO A 1 190 ? -12.782 -8.884 -8.939 1.00 93.38 190 PRO A C 1
ATOM 1559 O O . PRO A 1 190 ? -12.094 -9.202 -7.969 1.00 93.38 190 PRO A O 1
ATOM 1562 N N . SER A 1 191 ? -12.574 -7.733 -9.585 1.00 92.50 191 SER A N 1
ATOM 1563 C CA . SER A 1 191 ? -11.560 -6.780 -9.119 1.00 92.50 191 SER A CA 1
ATOM 1564 C C . SER A 1 191 ? -12.002 -6.127 -7.801 1.00 92.50 191 SER A C 1
ATOM 1566 O O . SER A 1 191 ? -13.120 -5.604 -7.752 1.00 92.50 191 SER A O 1
ATOM 1568 N N . PRO A 1 192 ? -11.143 -6.063 -6.763 1.00 92.25 192 PRO A N 1
ATOM 1569 C CA . PRO A 1 192 ? -11.464 -5.355 -5.520 1.00 92.25 192 PRO A CA 1
ATOM 1570 C C . PRO A 1 192 ? -11.834 -3.885 -5.755 1.00 92.25 192 PRO A C 1
ATOM 1572 O O . PRO A 1 192 ? -12.772 -3.363 -5.158 1.00 92.25 192 PRO A O 1
ATOM 1575 N N . ALA A 1 193 ? -11.172 -3.231 -6.714 1.00 88.44 193 ALA A N 1
ATOM 1576 C CA . ALA A 1 193 ? -11.452 -1.843 -7.077 1.00 88.44 193 ALA A CA 1
ATOM 1577 C C . ALA A 1 193 ? -12.879 -1.623 -7.618 1.00 88.44 193 ALA A C 1
ATOM 1579 O O . ALA A 1 193 ? -13.397 -0.519 -7.522 1.00 88.44 193 ALA A O 1
ATOM 1580 N N . GLN A 1 194 ? -13.524 -2.652 -8.180 1.00 86.62 194 GLN A N 1
ATOM 1581 C CA . GLN A 1 194 ? -14.919 -2.568 -8.639 1.00 86.62 194 GLN A CA 1
ATOM 1582 C C . GLN A 1 194 ? -15.926 -2.735 -7.495 1.00 86.62 194 GLN A C 1
ATOM 1584 O O . GLN A 1 194 ? -17.086 -2.362 -7.644 1.00 86.62 194 GLN A O 1
ATOM 1589 N N . GLN A 1 195 ? -15.498 -3.324 -6.377 1.00 79.44 195 GLN A N 1
ATOM 1590 C CA . GLN A 1 195 ? -16.327 -3.522 -5.187 1.00 79.44 195 GLN A CA 1
ATOM 1591 C C . GLN A 1 195 ? -16.273 -2.312 -4.248 1.00 79.44 195 GLN A C 1
ATOM 1593 O O . GLN A 1 195 ? -17.197 -2.099 -3.464 1.00 79.44 195 GLN A O 1
ATOM 1598 N N . ALA A 1 196 ? -15.218 -1.500 -4.363 1.00 78.69 196 ALA A N 1
ATOM 1599 C CA . ALA A 1 196 ? -15.063 -0.245 -3.651 1.00 78.69 196 ALA A CA 1
ATOM 1600 C C . ALA A 1 196 ? -16.219 0.715 -3.984 1.00 78.69 196 ALA A C 1
ATOM 1602 O O . ALA A 1 196 ? -16.296 1.271 -5.077 1.00 78.69 196 ALA A O 1
ATOM 1603 N N . ARG A 1 197 ? -17.112 0.944 -3.016 1.00 66.94 197 ARG A N 1
ATOM 1604 C CA . ARG A 1 197 ? -18.229 1.902 -3.130 1.00 66.94 197 ARG A CA 1
ATOM 1605 C C . ARG A 1 197 ? -17.776 3.367 -3.238 1.00 66.94 197 ARG A C 1
ATOM 1607 O O . ARG A 1 197 ? -18.586 4.221 -3.588 1.00 66.94 197 ARG A O 1
ATOM 1614 N N . HIS A 1 198 ? -16.499 3.638 -2.958 1.00 56.03 198 HIS A N 1
A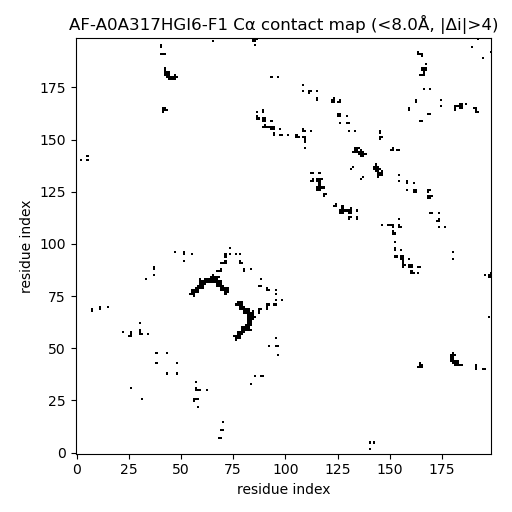TOM 1615 C CA . HIS A 1 198 ? -15.917 4.973 -2.796 1.00 56.03 198 HIS A CA 1
ATOM 1616 C C . HIS A 1 198 ? -14.537 5.104 -3.475 1.00 56.03 198 HIS A C 1
ATOM 1618 O O . HIS A 1 198 ? -13.561 5.488 -2.831 1.00 56.03 198 HIS A O 1
ATOM 1624 N N . GLY A 1 199 ? -14.443 4.710 -4.751 1.00 47.66 199 GLY A N 1
ATOM 1625 C CA . GLY A 1 199 ? -13.237 4.850 -5.587 1.00 47.66 199 GLY A CA 1
ATOM 1626 C C . GLY A 1 199 ? -13.257 6.056 -6.519 1.00 47.66 199 GLY A C 1
ATOM 1627 O O . GLY A 1 199 ? -14.367 6.495 -6.895 1.00 47.66 199 GLY A O 1
#

Mean predicted aligned error: 5.63 Å